Protein AF-A0A832DIP6-F1 (afdb_monomer)

Secondary structure (DSSP, 8-state):
----------------HHHHHHHHHHHHHHHHHHHHHHHTTS-HHHHHHHHHHHTTT-EE--STTPPPEE--HHHHHHHHHTT--HHHHHHHHHHHHT---SSPPPHHHHHHHHHTS---HHHHHHHTT-S-SHHHHHHHHHHHHHHHHHHHHHHHHHHS--------------------------------------------------

Foldseek 3Di:
DDDDPPPPPPPPPPDDVVVVQVVLQVLLVVLLVLLLVLCVPPDPLVLLVLLQVLCPPQWAQADVPDDTDGDDSVSLVVVVVVVDGSSRVLLLVLLQRPQPDPDGDHSVVLVCCCPVVVGGSSVSSVVSVDPHCPSSSVSSNVSSVSSNVVVVVVCVVVVVDPDDPDDDDDDDDDDDDDDDDDDDDDDDDDDDDDDDDDDDDDDDDDDDDD

pLDDT: mean 74.7, std 22.73, range [31.25, 96.62]

Sequence (210 aa):
MWRKIMVFGLVLVAGPAWAQDASNDRPLTAAGRQVDQSATGSDQGRVTSRIVEQWKGTEFTFEKGAAARELTAQDVQDYRAKGLGYGEISILLALAAKQDSQTPLAVSEIHAMRTTDGMGWGNIAKELGYTSLGSVVSSVKKTDQTLRADRAQRVDRTGKGGKPDSTARIEKAERPGRPEKIERVEKVERVERVERPQRPERPEKPEKGR

Mean predicted aligned error: 16.43 Å

Structure (mmCIF, N/CA/C/O backbone):
data_AF-A0A832DIP6-F1
#
_entry.id   AF-A0A832DIP6-F1
#
loop_
_atom_site.group_PDB
_atom_site.id
_atom_site.type_symbol
_atom_site.label_atom_id
_atom_site.label_alt_id
_atom_site.label_comp_id
_atom_site.label_asym_id
_atom_site.label_entity_id
_atom_site.label_seq_id
_atom_site.pdbx_PDB_ins_code
_atom_site.Cartn_x
_atom_site.Cartn_y
_atom_site.Cartn_z
_atom_site.occupancy
_atom_site.B_iso_or_equiv
_atom_site.auth_seq_id
_atom_site.auth_comp_id
_atom_site.auth_asym_id
_atom_site.auth_atom_id
_atom_site.pdbx_PDB_model_num
ATOM 1 N N . MET A 1 1 ? -14.714 62.943 8.017 1.00 39.31 1 MET A N 1
ATOM 2 C CA . MET A 1 1 ? -15.312 62.478 6.749 1.00 39.31 1 MET A CA 1
ATOM 3 C C . MET A 1 1 ? -14.664 61.156 6.348 1.00 39.31 1 MET A C 1
ATOM 5 O O . MET A 1 1 ? -13.450 61.083 6.275 1.00 39.31 1 MET A O 1
ATOM 9 N N . TRP A 1 2 ? -15.513 60.135 6.205 1.00 39.53 2 TRP A N 1
ATOM 10 C CA . TRP A 1 2 ? -15.386 58.840 5.510 1.00 39.53 2 TRP A CA 1
ATOM 11 C C . TRP A 1 2 ? -14.155 57.930 5.703 1.00 39.53 2 TRP A C 1
ATOM 13 O O . TRP A 1 2 ? -13.157 58.015 4.995 1.00 39.53 2 TRP A O 1
ATOM 23 N N . ARG A 1 3 ? -14.349 56.904 6.548 1.00 45.56 3 ARG A N 1
ATOM 24 C CA . ARG A 1 3 ? -13.742 55.570 6.400 1.00 45.56 3 ARG A CA 1
ATOM 25 C C . ARG A 1 3 ? -14.435 54.841 5.241 1.00 45.56 3 ARG A C 1
ATOM 27 O O . ARG A 1 3 ? -15.624 54.553 5.337 1.00 45.56 3 ARG A O 1
ATOM 34 N N . LYS A 1 4 ? -13.706 54.510 4.174 1.00 53.19 4 LYS A N 1
ATOM 35 C CA . LYS A 1 4 ? -14.156 53.527 3.177 1.00 53.19 4 LYS A CA 1
ATOM 36 C C . LYS A 1 4 ? -13.820 52.130 3.701 1.00 53.19 4 LYS A C 1
ATOM 38 O O . LYS A 1 4 ? -12.666 51.719 3.657 1.00 53.19 4 LYS A O 1
ATOM 43 N N . ILE A 1 5 ? -14.815 51.424 4.233 1.00 49.88 5 ILE A N 1
ATOM 44 C CA . ILE A 1 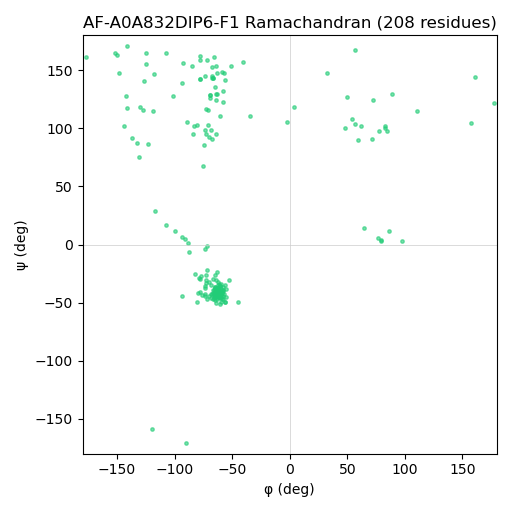5 ? -14.717 49.985 4.493 1.00 49.88 5 ILE A CA 1
ATOM 45 C C . ILE A 1 5 ? -14.987 49.297 3.155 1.00 49.88 5 ILE A C 1
ATOM 47 O O . ILE A 1 5 ? -16.122 49.246 2.691 1.00 49.88 5 ILE A O 1
ATOM 51 N N . MET A 1 6 ? -13.927 48.826 2.505 1.00 49.53 6 MET A N 1
ATOM 52 C CA . MET A 1 6 ? -14.027 47.975 1.326 1.00 49.53 6 MET A CA 1
ATOM 53 C C . MET A 1 6 ? -14.208 46.538 1.824 1.00 49.53 6 MET A C 1
ATOM 55 O O . MET A 1 6 ? -13.244 45.871 2.190 1.00 49.53 6 MET A O 1
ATOM 59 N N . VAL A 1 7 ? -15.461 46.091 1.920 1.00 48.94 7 VAL A N 1
ATOM 60 C CA . VAL A 1 7 ? -15.787 44.687 2.193 1.00 48.94 7 VAL A CA 1
ATOM 61 C C . VAL A 1 7 ? -15.503 43.907 0.911 1.00 48.94 7 VAL A C 1
ATOM 63 O O . VAL A 1 7 ? -16.302 43.914 -0.022 1.00 48.94 7 VAL A O 1
ATOM 66 N N . PHE A 1 8 ? -14.337 43.268 0.842 1.00 48.94 8 PHE A N 1
ATOM 67 C CA . PHE A 1 8 ? -14.073 42.237 -0.156 1.00 48.94 8 PHE A CA 1
ATOM 68 C C . PHE A 1 8 ? -14.911 41.012 0.218 1.00 48.94 8 PHE A C 1
ATOM 70 O O . PHE A 1 8 ? -14.595 40.289 1.161 1.00 48.94 8 PHE A O 1
ATOM 77 N N . GLY A 1 9 ? -16.021 40.821 -0.494 1.00 42.84 9 GLY A N 1
ATOM 78 C CA . GLY A 1 9 ? -16.817 39.606 -0.415 1.00 42.84 9 GLY A CA 1
ATOM 79 C C . GLY A 1 9 ? -15.966 38.414 -0.841 1.00 42.84 9 GLY A C 1
ATOM 80 O O . GLY A 1 9 ? -15.606 38.286 -2.011 1.00 42.84 9 GLY A O 1
ATOM 81 N N . LEU A 1 10 ? -15.630 37.553 0.117 1.00 44.44 10 LEU A N 1
ATOM 82 C CA . LEU A 1 10 ? -15.030 36.254 -0.143 1.00 44.44 10 LEU A CA 1
ATOM 83 C C . LEU A 1 10 ? -16.107 35.362 -0.776 1.00 44.44 10 LEU A C 1
ATOM 85 O O . LEU A 1 10 ? -16.896 34.729 -0.079 1.00 44.44 10 LEU A O 1
ATOM 89 N N . VAL A 1 11 ? -16.163 35.334 -2.107 1.00 45.28 11 VAL A N 1
ATOM 90 C CA . VAL A 1 11 ? -16.931 34.323 -2.837 1.00 45.28 11 VAL A CA 1
ATOM 91 C C . VAL A 1 11 ? -16.167 33.005 -2.713 1.00 45.28 11 VAL A C 1
ATOM 93 O O . VAL A 1 11 ? -15.229 32.736 -3.461 1.00 45.28 11 VAL A O 1
ATOM 96 N N . LEU A 1 12 ? -16.546 32.190 -1.728 1.00 49.62 12 LEU A N 1
ATOM 97 C CA . LEU A 1 12 ? -16.166 30.781 -1.650 1.00 49.62 12 LEU A CA 1
ATOM 98 C C . LEU A 1 12 ? -16.864 30.046 -2.800 1.00 49.62 12 LEU A C 1
ATOM 100 O O . LEU A 1 12 ? -17.998 29.592 -2.673 1.00 49.62 12 LEU A O 1
ATOM 104 N N . VAL A 1 13 ? -16.195 29.957 -3.950 1.00 54.47 13 VAL A N 1
ATOM 105 C CA . VAL A 1 13 ? -16.604 29.042 -5.019 1.00 54.47 13 VAL A CA 1
ATOM 106 C C . VAL A 1 13 ? -16.343 27.631 -4.501 1.00 54.47 13 VAL A C 1
ATOM 108 O O . VAL A 1 13 ? -15.205 27.161 -4.500 1.00 54.47 13 VAL A O 1
ATOM 111 N N . ALA A 1 14 ? -17.390 26.971 -4.005 1.00 57.34 14 ALA A N 1
ATOM 112 C CA . ALA A 1 14 ? -17.354 25.552 -3.688 1.00 57.34 14 ALA A CA 1
ATOM 113 C C . ALA A 1 14 ? -17.131 24.790 -5.000 1.00 57.34 14 ALA A C 1
ATOM 115 O O . ALA A 1 14 ? -18.055 24.568 -5.782 1.00 57.34 14 ALA A O 1
ATOM 116 N N . GLY A 1 15 ? -15.868 24.469 -5.281 1.00 56.81 15 GLY A N 1
ATOM 117 C CA . GLY A 1 15 ? -15.519 23.585 -6.378 1.00 56.81 15 GLY A CA 1
ATOM 118 C C . GLY A 1 15 ? -16.226 22.239 -6.192 1.00 56.81 15 GLY A C 1
ATOM 119 O O . GLY A 1 15 ? -16.444 21.813 -5.056 1.00 56.81 15 GLY A O 1
ATOM 120 N N . PRO A 1 16 ? -1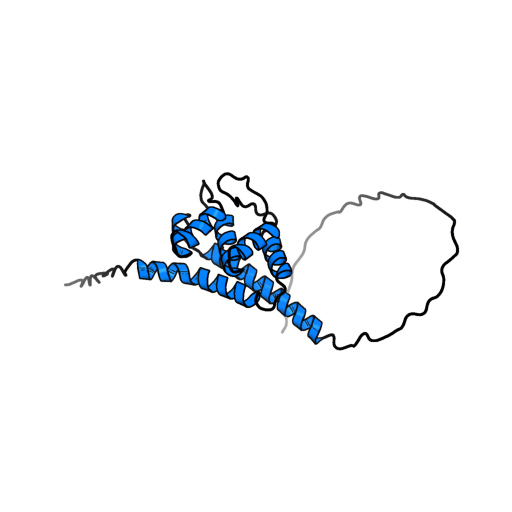6.604 21.564 -7.283 1.00 57.47 16 PRO A N 1
ATOM 121 C CA . PRO A 1 16 ? -17.266 20.278 -7.177 1.00 57.47 16 PRO A CA 1
ATOM 122 C C . PRO A 1 16 ? -16.433 19.273 -6.363 1.00 57.47 16 PRO A C 1
ATOM 124 O O . PRO A 1 16 ? -15.217 19.196 -6.541 1.00 57.47 16 PRO A O 1
ATOM 127 N N . ALA A 1 17 ? -17.087 18.452 -5.534 1.00 56.50 17 ALA A N 1
ATOM 128 C CA . ALA A 1 17 ? -16.435 17.465 -4.661 1.00 56.50 17 ALA A CA 1
ATOM 129 C C . ALA A 1 17 ? -15.460 16.523 -5.408 1.00 56.50 17 ALA A C 1
ATOM 131 O O . ALA A 1 17 ? -14.409 16.161 -4.881 1.00 56.50 17 ALA A O 1
ATOM 132 N N . TRP A 1 18 ? -15.725 16.221 -6.685 1.00 54.53 18 TRP A N 1
ATOM 133 C CA . TRP A 1 18 ? -14.839 15.414 -7.534 1.00 54.53 18 TRP A CA 1
ATOM 134 C C . TRP A 1 18 ? -13.477 16.070 -7.828 1.00 54.53 18 TRP A C 1
ATOM 136 O O . TRP A 1 18 ? -12.483 15.371 -8.036 1.00 54.53 18 TRP A O 1
ATOM 146 N N . ALA A 1 19 ? -13.383 17.402 -7.794 1.00 57.03 19 ALA A N 1
ATOM 147 C CA . ALA A 1 19 ? -12.111 18.114 -7.923 1.00 57.03 19 ALA A CA 1
ATOM 148 C C . ALA A 1 19 ? -11.239 17.971 -6.660 1.00 57.03 19 ALA A C 1
ATOM 150 O O . ALA A 1 19 ? -10.007 17.901 -6.752 1.00 57.03 19 ALA A O 1
ATOM 151 N N . GLN A 1 20 ? -11.865 17.881 -5.482 1.00 56.22 20 GLN A N 1
ATOM 152 C CA . GLN A 1 20 ? -11.169 17.594 -4.226 1.00 56.22 20 GLN A CA 1
ATOM 153 C C . GLN A 1 20 ? -10.743 16.123 -4.152 1.00 56.22 20 GLN A C 1
ATOM 155 O O . GLN A 1 20 ? -9.633 15.836 -3.706 1.00 56.22 20 GLN A O 1
ATOM 160 N N . ASP A 1 21 ? -11.563 15.196 -4.646 1.00 56.41 21 ASP A N 1
ATOM 161 C CA . ASP A 1 21 ? -11.241 13.763 -4.653 1.00 56.41 21 ASP A CA 1
ATOM 162 C C . ASP A 1 21 ? -10.054 13.433 -5.557 1.00 56.41 21 ASP A C 1
ATOM 164 O O . ASP A 1 21 ? -9.107 12.774 -5.123 1.00 56.41 21 ASP A O 1
ATOM 168 N N . ALA A 1 22 ? -10.017 13.999 -6.767 1.00 60.62 22 ALA A N 1
ATOM 169 C CA . ALA A 1 22 ? -8.857 13.873 -7.644 1.00 60.62 22 ALA A CA 1
ATOM 170 C C . ALA A 1 22 ? -7.586 14.476 -7.020 1.00 60.62 22 ALA A C 1
ATOM 172 O O . ALA A 1 22 ? -6.485 13.979 -7.246 1.00 60.62 22 ALA A O 1
ATOM 173 N N . SER A 1 23 ? -7.714 15.548 -6.234 1.00 62.22 23 SER A N 1
ATOM 174 C CA . SER A 1 23 ? -6.566 16.208 -5.602 1.00 62.22 23 SER A CA 1
ATOM 175 C C . SER A 1 23 ? -5.993 15.399 -4.435 1.00 62.22 23 SER A C 1
ATOM 177 O O . SER A 1 23 ? -4.773 15.350 -4.278 1.00 62.22 23 SER A O 1
ATOM 179 N N . ASN A 1 24 ? -6.847 14.722 -3.663 1.00 72.62 24 ASN A N 1
ATOM 180 C CA . ASN A 1 24 ? -6.425 13.895 -2.531 1.00 72.62 24 ASN A CA 1
ATOM 181 C C . ASN A 1 24 ? -5.869 12.530 -2.962 1.00 72.62 24 ASN A C 1
ATOM 183 O O . ASN A 1 24 ? -4.990 11.995 -2.295 1.00 72.62 24 ASN A O 1
ATOM 187 N N . ASP A 1 25 ? -6.329 11.971 -4.082 1.00 79.44 25 ASP A N 1
ATOM 188 C CA . ASP A 1 25 ? -5.828 10.688 -4.593 1.00 79.44 25 ASP A CA 1
ATOM 189 C C . ASP A 1 25 ? -4.420 10.785 -5.211 1.00 79.44 25 ASP A C 1
ATOM 191 O O . ASP A 1 25 ? -3.540 9.956 -4.957 1.00 79.44 25 ASP A O 1
ATOM 195 N N . ARG A 1 26 ? -4.181 11.849 -5.988 1.00 85.56 26 ARG A N 1
ATOM 196 C CA . ARG A 1 26 ? -2.948 12.069 -6.764 1.00 85.56 26 ARG A CA 1
ATOM 197 C C . ARG A 1 26 ? -1.635 11.793 -6.023 1.00 85.56 26 ARG A C 1
ATOM 199 O O . ARG A 1 26 ? -0.792 11.124 -6.622 1.00 85.56 26 ARG A O 1
ATOM 206 N N . PRO A 1 27 ? -1.385 12.295 -4.797 1.00 89.81 27 PRO A N 1
ATOM 207 C CA . PRO A 1 27 ? -0.083 12.121 -4.159 1.00 89.81 27 PRO A CA 1
ATOM 208 C C . PRO A 1 27 ? 0.227 10.658 -3.821 1.00 89.81 27 PRO A C 1
ATOM 210 O O . PRO A 1 27 ? 1.367 10.234 -4.019 1.00 89.81 27 PRO A O 1
ATOM 213 N N . LEU A 1 28 ? -0.760 9.881 -3.362 1.00 91.69 28 LEU A N 1
ATOM 214 C CA . LEU A 1 28 ? -0.570 8.458 -3.066 1.00 91.69 28 LEU A CA 1
ATOM 215 C C . LEU A 1 28 ? -0.421 7.656 -4.353 1.00 91.69 28 LEU A C 1
ATOM 217 O O . LEU A 1 28 ? 0.553 6.922 -4.491 1.00 91.69 28 LEU A O 1
ATOM 221 N N . THR A 1 29 ? -1.295 7.879 -5.335 1.00 92.44 29 THR A N 1
ATOM 222 C CA . THR A 1 29 ? -1.207 7.217 -6.644 1.00 92.44 29 THR A CA 1
ATOM 223 C C . THR A 1 29 ? 0.132 7.499 -7.339 1.00 92.44 29 THR A C 1
ATOM 225 O O . THR A 1 29 ? 0.745 6.596 -7.912 1.00 92.44 29 THR A O 1
ATOM 228 N N . ALA A 1 30 ? 0.644 8.731 -7.256 1.00 94.00 30 ALA A N 1
ATOM 229 C CA . ALA A 1 30 ? 1.958 9.083 -7.790 1.00 94.00 30 ALA A CA 1
ATOM 230 C C . ALA A 1 30 ? 3.107 8.407 -7.023 1.00 94.00 30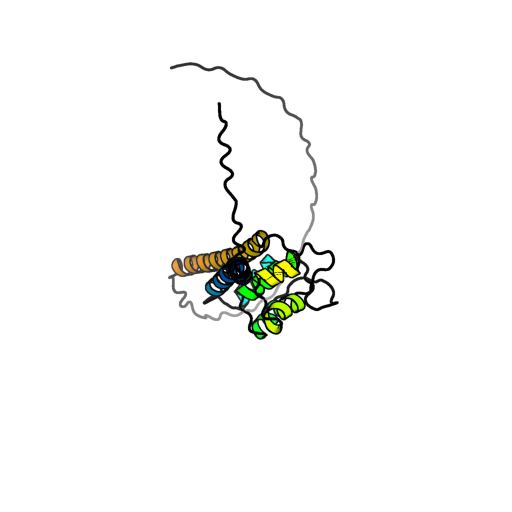 ALA A C 1
ATOM 232 O O . ALA A 1 30 ? 4.038 7.906 -7.653 1.00 94.00 30 ALA A O 1
ATOM 233 N N . ALA A 1 31 ? 3.046 8.368 -5.687 1.00 94.69 31 ALA A N 1
ATOM 234 C CA . ALA A 1 31 ? 4.056 7.702 -4.864 1.00 94.69 31 ALA A CA 1
ATOM 235 C C . ALA A 1 31 ? 4.084 6.184 -5.110 1.00 94.69 31 ALA A C 1
ATOM 237 O O . ALA A 1 31 ? 5.158 5.621 -5.312 1.00 94.69 31 ALA A O 1
ATOM 238 N N . GLY A 1 32 ? 2.917 5.535 -5.185 1.00 95.12 32 GLY A N 1
ATOM 239 C CA . GLY A 1 32 ? 2.805 4.118 -5.535 1.00 95.12 32 GLY A CA 1
ATOM 240 C C . GLY A 1 32 ? 3.403 3.829 -6.910 1.00 95.12 32 GLY A C 1
ATOM 241 O O . GLY A 1 32 ? 4.262 2.962 -7.042 1.00 95.12 32 GLY A O 1
ATOM 242 N N . ARG A 1 33 ? 3.071 4.644 -7.919 1.00 95.56 33 ARG A N 1
ATOM 243 C CA . ARG A 1 33 ? 3.647 4.499 -9.263 1.00 95.56 33 ARG A CA 1
ATOM 244 C C . ARG A 1 33 ? 5.178 4.584 -9.266 1.00 95.56 33 ARG A C 1
ATOM 246 O O . ARG A 1 33 ? 5.817 3.879 -10.041 1.00 95.56 33 ARG A O 1
ATOM 253 N N . GLN A 1 34 ? 5.779 5.429 -8.424 1.00 95.19 34 GLN A N 1
ATOM 254 C CA . GLN A 1 34 ? 7.241 5.498 -8.302 1.00 95.19 34 GLN A CA 1
ATOM 255 C C . GLN A 1 34 ? 7.828 4.203 -7.733 1.00 95.19 34 GLN A C 1
ATOM 257 O O . GLN A 1 34 ? 8.804 3.699 -8.285 1.00 95.19 34 GLN A O 1
ATOM 262 N N . VAL A 1 35 ? 7.196 3.623 -6.707 1.00 95.81 35 VAL A N 1
ATOM 263 C CA . VAL A 1 35 ? 7.584 2.310 -6.168 1.00 95.81 35 VAL A CA 1
ATOM 264 C C . VAL A 1 35 ? 7.519 1.237 -7.257 1.00 95.81 35 VAL A C 1
ATOM 266 O O . VAL A 1 35 ? 8.485 0.497 -7.425 1.00 95.81 35 VAL A O 1
ATOM 269 N N . ASP A 1 36 ? 6.440 1.179 -8.044 1.00 95.94 36 ASP A N 1
ATOM 270 C CA . ASP A 1 36 ? 6.298 0.198 -9.132 1.00 95.94 36 ASP A CA 1
ATOM 271 C C . ASP A 1 36 ? 7.365 0.372 -10.222 1.00 95.94 36 ASP A C 1
ATOM 273 O O . ASP A 1 36 ? 7.963 -0.599 -10.694 1.00 95.94 36 ASP A O 1
ATOM 277 N N . GLN A 1 37 ? 7.673 1.617 -10.590 1.00 94.06 37 GLN A N 1
ATOM 278 C CA . GLN A 1 37 ? 8.764 1.922 -11.519 1.00 94.06 37 GLN A CA 1
ATOM 279 C C . GLN A 1 37 ? 10.123 1.473 -10.972 1.00 94.06 37 GLN A C 1
ATOM 281 O O . GLN A 1 37 ? 10.944 0.938 -11.715 1.00 94.06 37 GLN A O 1
ATOM 286 N N . SER A 1 38 ? 10.365 1.661 -9.676 1.00 92.50 38 SER A N 1
ATOM 287 C CA . SER A 1 38 ? 11.601 1.236 -9.011 1.00 92.50 38 SER A CA 1
ATOM 288 C C . SER A 1 38 ? 11.683 -0.286 -8.837 1.00 92.50 38 SER A C 1
ATOM 290 O O . SER A 1 38 ? 12.774 -0.861 -8.897 1.00 92.50 38 SER A O 1
ATOM 292 N N . ALA A 1 39 ? 10.540 -0.955 -8.691 1.00 91.56 39 ALA A N 1
ATOM 293 C CA . ALA A 1 39 ? 10.434 -2.410 -8.681 1.00 91.56 39 ALA A CA 1
ATOM 294 C C . ALA A 1 39 ? 10.624 -3.025 -10.080 1.00 91.56 39 ALA A C 1
ATOM 296 O O . ALA A 1 39 ? 11.075 -4.164 -10.199 1.00 91.56 39 ALA A O 1
ATOM 297 N N . THR A 1 40 ? 10.333 -2.276 -11.147 1.00 89.00 40 THR A N 1
ATOM 298 C CA . THR A 1 40 ? 10.485 -2.748 -12.529 1.00 89.00 40 THR A CA 1
ATOM 299 C C . THR A 1 40 ? 11.955 -3.042 -12.849 1.00 89.00 40 THR A C 1
ATOM 301 O O . THR A 1 40 ? 12.832 -2.187 -12.705 1.00 89.00 40 THR A O 1
ATOM 304 N N . GLY A 1 41 ? 12.237 -4.268 -13.299 1.00 80.56 41 GLY A N 1
ATOM 305 C CA . GLY A 1 41 ? 13.598 -4.742 -13.584 1.00 80.56 41 GLY A CA 1
ATOM 306 C C . GLY A 1 41 ? 14.406 -5.157 -12.345 1.00 80.56 41 GLY A C 1
ATOM 307 O O . GLY A 1 41 ? 15.574 -5.526 -12.479 1.00 80.56 41 GLY A O 1
ATOM 308 N N . SER A 1 42 ? 13.803 -5.112 -11.155 1.00 83.56 42 SER A N 1
ATOM 309 C CA . SER A 1 42 ? 14.343 -5.714 -9.934 1.00 83.56 42 SER A CA 1
ATOM 310 C C . SER A 1 42 ? 13.801 -7.135 -9.751 1.00 83.56 42 SER A C 1
ATOM 312 O O . SER A 1 42 ? 12.732 -7.476 -10.256 1.00 83.56 42 SER A O 1
ATOM 314 N N . ASP A 1 43 ? 14.534 -7.969 -9.012 1.00 88.06 43 ASP A N 1
ATOM 315 C CA . ASP A 1 43 ? 14.046 -9.289 -8.606 1.00 88.06 43 ASP A CA 1
ATOM 316 C C . ASP A 1 43 ? 12.828 -9.150 -7.672 1.00 88.06 43 ASP A C 1
ATOM 318 O O . ASP A 1 43 ? 12.878 -8.409 -6.686 1.00 88.06 43 ASP A O 1
ATOM 322 N N . GLN A 1 44 ? 11.737 -9.858 -7.977 1.00 88.81 44 GLN A N 1
ATOM 323 C CA . GLN A 1 44 ? 10.479 -9.776 -7.222 1.00 88.81 44 GLN A CA 1
ATOM 324 C C . GLN A 1 44 ? 10.646 -10.218 -5.763 1.00 88.81 44 GLN A C 1
ATOM 326 O O . GLN A 1 44 ? 10.069 -9.606 -4.856 1.00 88.81 44 GLN A O 1
ATOM 331 N N . GLY A 1 45 ? 11.462 -11.250 -5.524 1.00 92.12 45 GLY A N 1
ATOM 332 C CA . GLY A 1 45 ? 11.784 -11.724 -4.180 1.00 92.12 45 GLY A CA 1
ATOM 333 C C . GLY A 1 45 ? 12.461 -10.628 -3.366 1.00 92.12 45 GLY A C 1
ATOM 334 O O . GLY A 1 45 ? 12.042 -10.326 -2.253 1.00 92.12 45 GLY A O 1
ATOM 335 N N . ARG A 1 46 ? 13.429 -9.934 -3.964 1.00 91.50 46 ARG A N 1
ATOM 336 C CA . ARG A 1 46 ? 14.128 -8.819 -3.326 1.00 91.50 46 ARG A CA 1
ATOM 337 C C . ARG A 1 46 ? 13.219 -7.636 -3.006 1.00 91.50 46 ARG A C 1
ATOM 339 O O . ARG A 1 46 ? 13.305 -7.110 -1.898 1.00 91.50 46 ARG A O 1
ATOM 346 N N . VAL A 1 47 ? 12.377 -7.202 -3.948 1.00 94.69 47 VAL A N 1
ATOM 347 C CA . VAL A 1 47 ? 11.425 -6.101 -3.696 1.00 94.69 47 VAL A CA 1
ATOM 348 C C . VAL A 1 47 ? 10.527 -6.461 -2.512 1.00 94.69 47 VAL A C 1
ATOM 350 O O . VAL A 1 47 ? 10.350 -5.656 -1.600 1.00 94.69 47 VAL A O 1
ATOM 353 N N . THR A 1 48 ? 10.058 -7.708 -2.475 1.00 95.69 48 THR A N 1
ATOM 354 C CA . THR A 1 48 ? 9.269 -8.248 -1.364 1.00 95.69 48 THR A CA 1
ATOM 355 C C . THR A 1 48 ? 10.040 -8.204 -0.045 1.00 95.69 48 THR A C 1
ATOM 357 O O . THR A 1 48 ? 9.535 -7.663 0.935 1.00 95.69 48 THR A O 1
ATOM 360 N N . SER A 1 49 ? 11.288 -8.684 -0.016 1.00 95.31 49 SER A N 1
ATOM 361 C CA . SER A 1 49 ? 12.132 -8.633 1.184 1.00 95.31 49 SER A CA 1
ATOM 362 C C . SER A 1 49 ? 12.336 -7.208 1.696 1.00 95.31 49 SER A C 1
ATOM 364 O O . SER A 1 49 ? 12.302 -6.998 2.902 1.00 95.31 49 SER A O 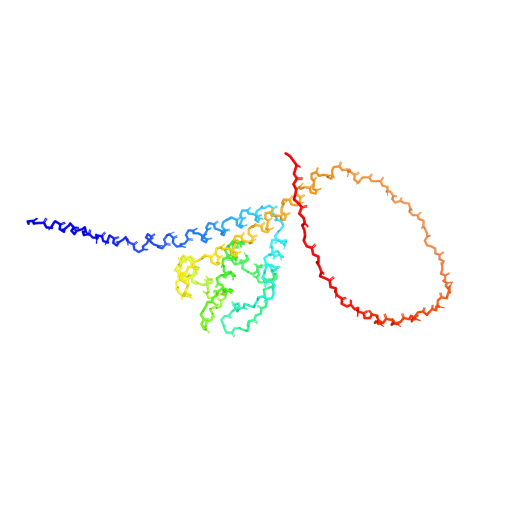1
ATOM 366 N N . ARG A 1 50 ? 12.506 -6.222 0.804 1.00 94.94 50 ARG A N 1
ATOM 367 C CA . ARG A 1 50 ? 12.662 -4.810 1.193 1.00 94.94 50 ARG A CA 1
ATOM 368 C C . ARG A 1 50 ? 11.397 -4.224 1.809 1.00 94.94 50 ARG A C 1
ATOM 370 O O . ARG A 1 50 ? 11.492 -3.473 2.775 1.00 94.94 50 ARG A O 1
ATOM 377 N N . ILE A 1 51 ? 10.228 -4.573 1.276 1.00 95.62 51 ILE A N 1
ATOM 378 C CA . ILE A 1 51 ? 8.944 -4.145 1.845 1.00 95.62 51 ILE A CA 1
ATOM 379 C C . ILE A 1 51 ? 8.751 -4.770 3.232 1.00 95.62 51 ILE A C 1
ATOM 381 O O . ILE A 1 51 ? 8.425 -4.055 4.174 1.00 95.62 51 ILE A O 1
ATOM 385 N N . VAL A 1 52 ? 9.017 -6.071 3.382 1.00 96.62 52 VAL A N 1
ATOM 386 C CA . VAL A 1 52 ? 8.950 -6.765 4.682 1.00 96.62 52 VAL A CA 1
ATOM 387 C C . VAL A 1 52 ? 9.928 -6.155 5.690 1.00 96.62 52 VAL A C 1
ATOM 389 O O . VAL A 1 52 ? 9.548 -5.856 6.817 1.00 96.62 52 VAL A O 1
ATOM 392 N N . GLU A 1 53 ? 11.172 -5.902 5.279 1.00 95.69 53 GLU A N 1
ATOM 393 C CA . GLU A 1 53 ? 12.208 -5.294 6.121 1.00 95.69 53 GLU A CA 1
ATOM 394 C C . GLU A 1 53 ? 11.815 -3.892 6.608 1.00 95.69 53 GLU A C 1
ATOM 396 O O . GLU A 1 53 ? 12.042 -3.564 7.772 1.00 95.69 53 GLU A O 1
ATOM 401 N N . GLN A 1 54 ? 11.183 -3.077 5.756 1.00 94.88 54 GLN A N 1
ATOM 402 C CA . GLN A 1 54 ? 10.711 -1.742 6.135 1.00 94.88 54 GLN A CA 1
ATOM 403 C C . GLN A 1 54 ? 9.691 -1.780 7.278 1.00 94.88 54 GLN A C 1
ATOM 405 O O . GLN A 1 54 ? 9.686 -0.877 8.117 1.00 94.88 54 GLN A O 1
ATOM 410 N N . TRP A 1 55 ? 8.818 -2.785 7.276 1.00 95.19 55 TRP A N 1
ATOM 411 C CA . TRP A 1 55 ? 7.712 -2.919 8.221 1.00 95.19 55 TRP A CA 1
ATOM 412 C C . TRP A 1 55 ? 8.006 -3.893 9.365 1.00 95.19 55 TRP A C 1
ATOM 414 O O . TRP A 1 55 ? 7.106 -4.251 10.120 1.00 95.19 55 TRP A O 1
ATOM 424 N N . LYS A 1 56 ? 9.264 -4.310 9.526 1.00 94.69 56 LYS A N 1
ATOM 425 C CA . LYS A 1 56 ? 9.680 -5.186 10.621 1.00 94.69 56 LYS A CA 1
ATOM 426 C C . LYS A 1 56 ? 9.356 -4.549 11.980 1.00 94.69 56 LYS A C 1
ATOM 428 O O . LYS A 1 56 ? 9.670 -3.379 12.200 1.00 94.69 56 LYS A O 1
ATOM 433 N N . GLY A 1 57 ? 8.741 -5.313 12.885 1.00 92.44 57 GLY A N 1
ATOM 434 C CA . GLY A 1 57 ? 8.261 -4.814 14.177 1.00 92.44 57 GLY A CA 1
ATOM 435 C C . GLY A 1 57 ? 6.966 -3.998 14.109 1.00 92.44 57 GLY A C 1
ATOM 436 O O . GLY A 1 57 ? 6.567 -3.425 15.118 1.00 92.44 57 GLY A O 1
ATOM 437 N N . THR A 1 58 ? 6.323 -3.903 12.939 1.00 93.38 58 THR A N 1
ATOM 438 C CA . THR A 1 58 ? 4.971 -3.344 12.799 1.00 93.38 58 THR A CA 1
ATOM 439 C C . THR A 1 58 ? 3.974 -4.487 12.679 1.00 93.38 58 THR A C 1
ATOM 441 O O . THR A 1 58 ? 4.133 -5.370 11.833 1.00 93.38 58 THR A O 1
ATOM 444 N N . GLU A 1 59 ? 2.938 -4.459 13.508 1.00 93.50 59 GLU A N 1
ATOM 445 C CA . GLU A 1 59 ? 1.857 -5.436 13.465 1.00 93.50 59 GLU A CA 1
ATOM 446 C C . GLU A 1 59 ? 0.710 -4.927 12.590 1.00 93.50 59 GLU A C 1
ATOM 448 O O . GLU A 1 59 ? 0.337 -3.755 12.634 1.00 93.50 59 GLU A O 1
ATOM 453 N N . PHE A 1 60 ? 0.148 -5.827 11.790 1.00 93.81 60 PHE A N 1
ATOM 454 C CA . PHE A 1 60 ? -0.963 -5.563 10.891 1.00 93.81 60 PHE A CA 1
ATOM 455 C C . PHE A 1 60 ? -2.082 -6.560 11.143 1.00 93.81 60 PHE A C 1
ATOM 457 O O . PHE A 1 60 ? -1.852 -7.763 11.294 1.00 93.81 60 PHE A O 1
ATOM 464 N N . THR A 1 61 ? -3.311 -6.069 11.085 1.00 94.06 61 THR A N 1
ATOM 465 C CA . THR A 1 61 ? -4.496 -6.915 10.985 1.00 94.06 61 THR A CA 1
ATOM 466 C C . THR A 1 61 ? -4.774 -7.155 9.505 1.00 94.06 61 THR A C 1
ATOM 468 O O . THR A 1 61 ? -5.200 -6.248 8.799 1.00 94.06 61 THR A O 1
ATOM 471 N N . PHE A 1 62 ? -4.488 -8.351 8.987 1.00 93.69 62 PHE A N 1
ATOM 472 C CA . PHE A 1 62 ? -4.655 -8.633 7.552 1.00 93.69 62 PHE A CA 1
ATOM 473 C C . PHE A 1 62 ? -6.103 -8.930 7.169 1.00 93.69 62 PHE A C 1
ATOM 475 O O . PHE A 1 62 ? -6.590 -8.425 6.160 1.00 93.69 62 PHE A O 1
ATOM 482 N N . GLU A 1 63 ? -6.797 -9.701 7.998 1.00 91.62 63 GLU A N 1
ATOM 483 C CA . GLU A 1 63 ? -8.179 -10.128 7.789 1.00 91.62 63 GLU A CA 1
ATOM 484 C C . GLU A 1 63 ? -9.066 -9.589 8.908 1.00 91.62 63 GLU A C 1
ATOM 486 O O . GLU A 1 63 ? -8.627 -9.450 10.054 1.00 91.62 63 GLU A O 1
ATOM 491 N N . LYS A 1 64 ? -10.323 -9.279 8.587 1.00 90.50 64 LYS A N 1
ATOM 492 C CA . LYS A 1 64 ? -11.281 -8.762 9.569 1.00 90.50 64 LYS A CA 1
ATOM 493 C C . LYS A 1 64 ? -11.444 -9.759 10.724 1.00 90.50 64 LYS A C 1
ATOM 495 O O . LYS A 1 64 ? -11.823 -10.907 10.510 1.00 90.50 64 LYS A O 1
ATOM 500 N N . GLY A 1 65 ? -11.175 -9.309 11.949 1.00 85.50 65 GLY A N 1
ATOM 501 C CA . GLY A 1 65 ? -11.270 -10.138 13.157 1.00 85.50 65 GLY A CA 1
ATOM 502 C C . GLY A 1 65 ? -10.086 -11.085 13.394 1.00 85.50 65 GLY A C 1
ATOM 503 O O . GLY A 1 65 ? -10.119 -11.851 14.355 1.00 85.50 65 GLY A O 1
ATOM 504 N N . ALA A 1 66 ? -9.043 -11.041 12.561 1.00 90.44 66 ALA A N 1
ATOM 505 C CA . ALA A 1 66 ? -7.801 -11.761 12.821 1.00 90.44 66 ALA A CA 1
ATOM 506 C C . ALA A 1 66 ? -6.936 -11.038 13.867 1.00 90.44 66 ALA A C 1
ATOM 508 O O . ALA A 1 66 ? -7.059 -9.832 14.081 1.00 90.44 66 ALA A O 1
ATOM 509 N N . ALA A 1 67 ? -6.025 -11.782 14.497 1.00 89.31 67 ALA A N 1
ATOM 510 C CA . ALA A 1 67 ? -5.011 -11.195 15.363 1.00 89.31 67 ALA A CA 1
ATOM 511 C C . ALA A 1 67 ? -4.012 -10.361 14.546 1.00 89.31 67 ALA A C 1
ATOM 513 O O . ALA A 1 67 ? -3.641 -10.740 13.428 1.00 89.31 67 ALA A O 1
ATOM 514 N N . ALA A 1 68 ? -3.559 -9.250 15.127 1.00 92.62 68 ALA A N 1
ATOM 515 C CA . ALA A 1 68 ? -2.483 -8.457 14.556 1.00 92.62 68 ALA A CA 1
ATOM 516 C C . ALA A 1 68 ? -1.185 -9.278 14.553 1.00 92.62 68 ALA A C 1
ATOM 518 O O . ALA A 1 68 ? -0.873 -9.975 15.519 1.00 92.62 68 ALA A O 1
ATOM 519 N N . ARG A 1 69 ? -0.454 -9.241 13.440 1.00 94.12 69 ARG A N 1
ATOM 520 C CA . ARG A 1 69 ? 0.818 -9.954 13.271 1.00 94.12 69 ARG A CA 1
ATOM 521 C C . ARG A 1 69 ? 1.738 -9.216 12.313 1.00 94.12 69 ARG A C 1
ATOM 523 O O . ARG A 1 69 ? 1.288 -8.378 11.535 1.00 94.12 69 ARG A O 1
ATOM 530 N N . GLU A 1 70 ? 3.021 -9.550 12.332 1.00 95.06 70 GLU A N 1
ATOM 531 C CA . GLU A 1 70 ? 3.987 -8.960 11.406 1.00 95.06 70 GLU A CA 1
ATOM 532 C C . GLU A 1 70 ? 3.701 -9.323 9.938 1.00 95.06 70 GLU A C 1
ATOM 534 O O . GLU A 1 70 ? 3.121 -10.369 9.617 1.00 95.06 70 GLU A O 1
ATOM 539 N N . LEU A 1 71 ? 4.151 -8.438 9.046 1.00 96.00 71 LEU A N 1
ATOM 540 C CA . LEU A 1 71 ? 4.124 -8.649 7.604 1.00 96.00 71 LEU A CA 1
ATOM 541 C C . LEU A 1 71 ? 5.122 -9.731 7.193 1.00 96.00 71 LEU A C 1
ATOM 543 O O . LEU A 1 71 ? 6.312 -9.643 7.489 1.00 96.00 71 LEU A O 1
ATOM 547 N N . THR A 1 72 ? 4.654 -10.714 6.431 1.00 95.75 72 THR A N 1
ATOM 548 C CA . THR A 1 72 ? 5.492 -11.770 5.862 1.00 95.75 72 THR A CA 1
ATOM 549 C C . THR A 1 72 ? 5.674 -11.594 4.356 1.00 95.75 72 THR A C 1
ATOM 551 O O . THR A 1 72 ? 4.939 -10.865 3.686 1.00 95.75 72 THR A O 1
ATOM 554 N N . ALA A 1 73 ? 6.658 -12.299 3.790 1.00 95.25 73 ALA A N 1
ATOM 555 C CA . ALA A 1 73 ? 6.836 -12.343 2.340 1.00 95.25 73 ALA A CA 1
ATOM 556 C C . ALA A 1 73 ? 5.623 -12.964 1.628 1.00 95.25 73 ALA A C 1
ATOM 558 O O . ALA A 1 73 ? 5.300 -12.542 0.518 1.00 95.25 73 ALA A O 1
ATOM 559 N N . GLN A 1 74 ? 4.945 -13.921 2.274 1.00 94.75 74 GLN A N 1
ATOM 560 C CA . GLN A 1 74 ? 3.751 -14.560 1.730 1.00 94.75 74 GLN A CA 1
ATOM 561 C C . GLN A 1 74 ? 2.613 -13.549 1.579 1.00 94.75 74 GLN A C 1
ATOM 563 O O . GLN A 1 74 ? 2.033 -13.464 0.507 1.00 94.75 74 GLN A O 1
ATOM 568 N N . ASP A 1 75 ? 2.378 -12.699 2.582 1.00 95.44 75 ASP A N 1
ATOM 569 C CA . ASP A 1 75 ? 1.313 -11.687 2.519 1.00 95.44 75 ASP A CA 1
ATOM 570 C C . ASP A 1 75 ? 1.485 -10.753 1.315 1.00 95.44 75 ASP A C 1
ATOM 572 O O . ASP A 1 75 ? 0.540 -10.472 0.580 1.00 95.44 75 ASP A O 1
ATOM 576 N N . VAL A 1 76 ? 2.716 -10.289 1.074 1.00 95.81 76 VAL A N 1
ATOM 577 C CA . VAL A 1 76 ? 3.025 -9.443 -0.086 1.00 95.81 76 VAL A CA 1
ATOM 578 C C . VAL A 1 76 ? 2.766 -10.204 -1.387 1.00 95.81 76 VAL A C 1
ATOM 580 O O . VAL A 1 76 ? 2.181 -9.641 -2.311 1.00 95.81 76 VAL A O 1
ATOM 583 N N . GLN A 1 77 ? 3.174 -11.472 -1.473 1.00 94.88 77 GLN A N 1
ATOM 584 C CA . GLN A 1 77 ? 2.930 -12.309 -2.651 1.00 94.88 77 GLN A CA 1
ATOM 585 C C . GLN A 1 77 ? 1.439 -12.569 -2.882 1.00 94.88 77 GLN A C 1
ATOM 587 O O . GLN A 1 77 ? 0.997 -12.522 -4.028 1.00 94.88 77 GLN A O 1
ATOM 592 N N . ASP A 1 78 ? 0.652 -12.747 -1.825 1.00 95.31 78 ASP A N 1
ATOM 593 C CA . ASP A 1 78 ? -0.791 -12.957 -1.917 1.00 95.31 78 ASP A CA 1
ATOM 594 C C . ASP A 1 78 ? -1.488 -11.718 -2.493 1.00 95.31 78 ASP A C 1
ATOM 596 O O . ASP A 1 78 ? -2.328 -11.832 -3.387 1.00 95.31 78 ASP A O 1
ATOM 600 N N . TYR A 1 79 ? -1.101 -10.509 -2.070 1.00 95.00 79 TYR A N 1
ATOM 601 C CA . TYR A 1 79 ? -1.613 -9.279 -2.688 1.00 95.00 79 TYR A CA 1
ATOM 602 C C . TYR A 1 79 ? -1.106 -9.083 -4.124 1.00 95.00 79 TYR A C 1
ATOM 604 O O . TYR A 1 79 ? -1.859 -8.628 -4.984 1.00 95.00 79 TYR A O 1
ATOM 612 N N . ARG A 1 80 ? 0.132 -9.483 -4.440 1.00 94.88 80 ARG A N 1
ATOM 613 C CA . ARG A 1 80 ? 0.620 -9.490 -5.832 1.00 94.88 80 ARG A CA 1
ATOM 614 C C . ARG A 1 80 ? -0.204 -10.439 -6.706 1.00 94.88 80 ARG A C 1
ATOM 616 O O . ARG A 1 80 ? -0.537 -10.079 -7.833 1.00 94.88 80 ARG A O 1
ATOM 623 N N . ALA A 1 81 ? -0.565 -11.614 -6.189 1.00 94.19 81 ALA A N 1
ATOM 624 C CA . ALA A 1 81 ? -1.404 -12.594 -6.876 1.00 94.19 81 ALA A CA 1
ATOM 625 C C . ALA A 1 81 ? -2.844 -12.094 -7.079 1.00 94.19 81 ALA A C 1
ATOM 627 O O . ALA A 1 81 ? -3.467 -12.416 -8.088 1.00 94.19 81 ALA A O 1
ATOM 628 N N . LYS A 1 82 ? -3.342 -11.236 -6.178 1.00 92.69 82 LYS A N 1
ATOM 629 C CA . LYS A 1 82 ? -4.613 -10.501 -6.330 1.00 92.69 82 LYS A CA 1
ATOM 630 C C . LYS A 1 82 ? -4.551 -9.372 -7.376 1.00 92.69 82 LYS A C 1
ATOM 632 O O . LYS A 1 82 ? -5.558 -8.716 -7.615 1.00 92.69 82 LYS A O 1
ATOM 637 N N . GLY A 1 83 ? -3.397 -9.151 -8.013 1.00 91.88 83 GLY A N 1
ATOM 638 C CA . GLY A 1 83 ? -3.220 -8.195 -9.109 1.00 91.88 83 GLY A CA 1
ATOM 639 C C . GLY A 1 83 ? -2.659 -6.832 -8.700 1.00 91.88 83 GLY A C 1
ATOM 640 O O . GLY A 1 83 ? -2.502 -5.973 -9.564 1.00 91.88 83 GLY A O 1
ATOM 641 N N . LEU A 1 84 ? -2.318 -6.624 -7.425 1.00 93.81 84 LEU A N 1
ATOM 642 C CA . LEU A 1 84 ? -1.836 -5.328 -6.947 1.00 93.81 84 LEU A CA 1
ATOM 643 C C . LEU A 1 84 ? -0.373 -5.099 -7.319 1.00 93.81 84 LEU A C 1
ATOM 645 O O . LEU A 1 84 ? 0.458 -6.007 -7.222 1.00 93.81 84 LEU A O 1
ATOM 649 N N . GLY A 1 85 ? -0.025 -3.862 -7.673 1.00 94.69 85 GLY A N 1
ATOM 650 C CA . GLY A 1 85 ? 1.365 -3.404 -7.774 1.00 94.69 85 GLY A CA 1
ATOM 651 C C . GLY A 1 85 ? 2.091 -3.387 -6.421 1.00 94.69 85 GLY A C 1
ATOM 652 O O . GLY A 1 85 ? 1.466 -3.345 -5.361 1.00 94.69 85 GLY A O 1
ATOM 653 N N . TYR A 1 86 ? 3.427 -3.356 -6.430 1.00 96.06 86 TYR A N 1
ATOM 654 C CA . TYR A 1 86 ? 4.200 -3.122 -5.202 1.00 96.06 86 TYR A CA 1
ATOM 655 C C . TYR A 1 86 ? 3.931 -1.729 -4.622 1.00 96.06 86 TYR A C 1
ATOM 657 O O . TYR A 1 86 ? 3.971 -1.549 -3.405 1.00 96.06 86 TYR A O 1
ATOM 665 N N . GLY A 1 87 ? 3.624 -0.753 -5.475 1.00 95.69 87 GLY A N 1
ATOM 666 C CA . GLY A 1 87 ? 3.195 0.579 -5.079 1.00 95.69 87 GLY A CA 1
ATOM 667 C C . GLY A 1 87 ? 1.862 0.578 -4.349 1.00 95.69 87 GLY A C 1
ATOM 668 O O . GLY A 1 87 ? 1.764 1.157 -3.271 1.00 95.69 87 GLY A O 1
ATOM 669 N N . GLU A 1 88 ? 0.860 -0.114 -4.888 1.00 95.12 88 GLU A N 1
ATOM 670 C CA . GLU A 1 88 ? -0.454 -0.249 -4.248 1.00 95.12 88 GLU A CA 1
ATOM 671 C C . GLU A 1 88 ? -0.363 -1.001 -2.922 1.00 95.12 88 GLU A C 1
ATOM 673 O O . GLU A 1 88 ? -0.916 -0.548 -1.923 1.00 95.12 88 GLU A O 1
ATOM 678 N N . ILE A 1 89 ? 0.417 -2.086 -2.874 1.00 96.50 89 ILE A N 1
ATOM 679 C CA . ILE A 1 89 ? 0.702 -2.810 -1.628 1.00 96.50 89 ILE A CA 1
ATOM 680 C C . ILE A 1 89 ? 1.378 -1.886 -0.610 1.00 96.50 89 ILE A C 1
ATOM 682 O O . ILE A 1 89 ? 1.002 -1.869 0.559 1.00 96.50 89 ILE A O 1
ATOM 686 N N . SER A 1 90 ? 2.339 -1.065 -1.041 1.00 96.44 90 SER A N 1
ATOM 687 C CA . SER A 1 90 ? 3.011 -0.111 -0.151 1.00 96.44 90 SER A CA 1
ATOM 688 C C . SER A 1 90 ? 2.045 0.935 0.409 1.00 96.44 90 SER A C 1
ATOM 690 O O . SER A 1 90 ? 2.171 1.305 1.575 1.00 96.44 90 SER A O 1
ATOM 692 N N . ILE A 1 91 ? 1.074 1.395 -0.390 1.00 96.19 91 ILE A N 1
ATOM 693 C CA . ILE A 1 91 ? 0.030 2.324 0.065 1.00 96.19 91 ILE A CA 1
ATOM 694 C C . ILE A 1 91 ? -0.911 1.634 1.058 1.00 96.19 91 ILE A C 1
ATOM 696 O O . ILE A 1 91 ? -1.165 2.207 2.114 1.00 96.19 91 ILE A O 1
ATOM 700 N N . LEU A 1 92 ? -1.372 0.410 0.773 1.00 95.56 92 LEU A N 1
ATOM 701 C CA . LEU A 1 92 ? -2.219 -0.368 1.688 1.00 95.56 92 LEU A CA 1
ATOM 702 C C . LEU A 1 92 ? -1.562 -0.550 3.051 1.00 95.56 92 LEU A C 1
ATOM 704 O O . LEU A 1 92 ? -2.171 -0.262 4.078 1.00 95.56 92 LEU A O 1
ATOM 708 N N . LEU A 1 93 ? -0.303 -0.987 3.059 1.00 95.94 93 LEU A N 1
ATOM 709 C CA . LEU A 1 93 ? 0.453 -1.187 4.290 1.00 95.94 93 LEU A CA 1
ATOM 710 C C . LEU A 1 93 ? 0.667 0.137 5.024 1.00 95.94 93 LEU A C 1
ATOM 712 O O . LEU A 1 93 ? 0.496 0.203 6.236 1.00 95.94 93 LEU A O 1
ATOM 716 N N . ALA A 1 94 ? 0.985 1.215 4.306 1.00 95.38 94 ALA A N 1
ATOM 717 C CA . ALA A 1 94 ? 1.148 2.523 4.927 1.00 95.38 94 ALA A CA 1
ATOM 718 C C . ALA A 1 94 ? -0.159 3.054 5.537 1.00 95.38 94 ALA A C 1
ATOM 720 O O . ALA A 1 94 ? -0.111 3.637 6.618 1.00 95.38 94 ALA A O 1
ATOM 721 N N . LEU A 1 95 ? -1.298 2.834 4.875 1.00 94.44 95 LEU A N 1
ATOM 722 C CA . LEU A 1 95 ? -2.621 3.189 5.387 1.00 94.44 95 LEU A CA 1
ATOM 723 C C . LEU A 1 95 ? -3.055 2.309 6.552 1.00 94.44 95 LEU A C 1
ATOM 725 O O . LEU A 1 95 ? -3.756 2.805 7.410 1.00 94.44 95 LEU A O 1
ATOM 729 N N . ALA A 1 96 ? -2.661 1.038 6.606 1.00 93.75 96 ALA A N 1
ATOM 730 C CA . ALA A 1 96 ? -2.983 0.165 7.733 1.00 93.75 96 ALA A CA 1
ATOM 731 C C . ALA A 1 96 ? -2.101 0.463 8.959 1.00 93.75 96 ALA A C 1
ATOM 733 O O . ALA A 1 96 ? -2.590 0.572 10.077 1.00 93.75 96 ALA A O 1
ATOM 734 N N . ALA A 1 97 ? -0.795 0.661 8.763 1.00 92.38 97 ALA A N 1
ATOM 735 C CA . ALA A 1 97 ? 0.151 0.882 9.860 1.00 92.38 97 ALA A CA 1
ATOM 736 C C . ALA A 1 97 ? 0.031 2.254 10.533 1.00 92.38 97 ALA A C 1
ATOM 738 O O . ALA A 1 97 ? 0.563 2.460 11.623 1.00 92.38 97 ALA A O 1
ATOM 739 N N . LYS A 1 98 ? -0.546 3.242 9.844 1.00 90.12 98 LYS A N 1
ATOM 740 C CA . LYS A 1 98 ? -0.601 4.632 10.314 1.00 90.12 98 LYS A CA 1
ATOM 741 C C . LYS A 1 98 ? -2.000 5.043 10.755 1.00 90.12 98 LYS A C 1
ATOM 743 O O . LYS A 1 98 ? -2.278 6.236 10.720 1.00 90.12 98 LYS A O 1
ATOM 748 N N . GLN A 1 99 ? -2.901 4.097 11.008 1.00 88.75 99 GLN A N 1
ATOM 749 C CA . GLN A 1 99 ? -4.272 4.430 11.384 1.00 88.75 99 GLN A CA 1
ATOM 750 C C . GLN A 1 99 ? -4.268 5.036 12.781 1.00 88.75 99 GLN A C 1
ATOM 752 O O . GLN A 1 99 ? -3.738 4.438 13.712 1.00 88.75 99 GLN A O 1
ATOM 757 N N . ASP A 1 100 ? -4.906 6.193 12.920 1.00 80.56 100 ASP A N 1
ATOM 758 C CA . ASP A 1 100 ? -5.111 6.843 14.217 1.00 80.56 100 ASP A CA 1
ATOM 759 C C . ASP A 1 100 ? -6.477 6.457 14.837 1.00 80.56 100 ASP A C 1
ATOM 761 O O . ASP A 1 100 ? -6.889 7.003 15.860 1.00 80.56 100 ASP A O 1
ATOM 765 N N . SER A 1 101 ? -7.203 5.516 14.215 1.00 76.56 101 SER A N 1
ATOM 766 C CA . SER A 1 101 ? -8.526 5.058 14.655 1.00 76.56 101 SER A CA 1
ATOM 767 C C . SER A 1 101 ? -8.442 4.091 15.840 1.00 76.56 101 SER A C 1
ATOM 769 O O . SER A 1 101 ? -7.583 3.212 15.885 1.00 76.56 101 SER A O 1
ATOM 771 N N . GLN A 1 102 ? -9.400 4.197 16.768 1.00 74.44 102 GLN A N 1
ATOM 772 C CA . GLN A 1 102 ? -9.566 3.256 17.887 1.00 74.44 102 GLN A CA 1
ATOM 773 C C . GLN A 1 102 ? -9.908 1.834 17.417 1.00 74.44 102 GLN A C 1
ATOM 775 O O . GLN A 1 102 ? -9.659 0.869 18.138 1.00 74.44 102 GLN A O 1
ATOM 780 N N . THR A 1 103 ? -10.475 1.705 16.216 1.00 80.44 103 THR A N 1
ATOM 781 C CA . THR A 1 103 ? -10.792 0.429 15.569 1.00 80.44 103 THR A CA 1
ATOM 782 C C . THR A 1 103 ? -10.091 0.384 14.210 1.00 80.44 103 THR A C 1
ATOM 784 O O . THR A 1 103 ? -10.680 0.813 13.211 1.00 80.44 103 THR A O 1
ATOM 787 N N . PRO A 1 104 ? -8.823 -0.062 14.161 1.00 86.12 104 PRO A N 1
ATOM 788 C CA . PRO A 1 104 ? -8.073 -0.141 12.914 1.00 86.12 104 PRO A CA 1
ATOM 789 C C . PRO A 1 104 ? -8.735 -1.137 11.954 1.00 86.12 104 PRO A C 1
ATOM 791 O O . PRO A 1 104 ? -9.049 -2.266 12.341 1.00 86.12 104 PRO A O 1
ATOM 794 N N . LEU A 1 105 ? -8.967 -0.710 10.709 1.00 90.94 105 LEU A N 1
ATOM 795 C CA . LEU A 1 105 ? -9.491 -1.592 9.662 1.00 90.94 105 LEU A CA 1
ATOM 796 C C . LEU A 1 105 ? -8.410 -2.556 9.188 1.00 90.94 105 LEU A C 1
ATOM 798 O O . LEU A 1 105 ? -7.239 -2.186 9.067 1.00 90.94 105 LEU A O 1
ATOM 802 N N . ALA A 1 106 ? -8.821 -3.774 8.848 1.00 93.81 106 ALA A N 1
ATOM 803 C CA . ALA A 1 106 ? -7.906 -4.766 8.315 1.00 93.81 106 ALA A CA 1
ATOM 804 C C . ALA A 1 106 ? -7.393 -4.378 6.916 1.00 93.81 106 ALA A C 1
ATOM 806 O O . ALA A 1 106 ? -8.089 -3.721 6.139 1.00 93.81 106 ALA A O 1
ATOM 807 N N . VAL A 1 107 ? -6.196 -4.843 6.545 1.00 94.94 107 VAL A N 1
ATOM 808 C CA . VAL A 1 107 ? -5.602 -4.597 5.215 1.00 94.94 107 VAL A CA 1
ATOM 809 C C . VAL A 1 107 ? -6.544 -5.064 4.092 1.00 94.94 107 VAL A C 1
ATOM 811 O O . VAL A 1 107 ? -6.689 -4.376 3.080 1.00 94.94 107 VAL A O 1
ATOM 814 N N . SER A 1 108 ? -7.236 -6.190 4.289 1.00 93.81 108 SER A N 1
ATOM 815 C CA . SER A 1 108 ? -8.272 -6.706 3.382 1.00 93.81 108 SER A CA 1
ATOM 816 C C . SER A 1 108 ? -9.478 -5.772 3.230 1.00 93.81 108 SER A C 1
ATOM 818 O O . SER A 1 108 ? -9.987 -5.632 2.120 1.00 93.81 108 SER A O 1
ATOM 820 N N . GLU A 1 109 ? -9.914 -5.097 4.299 1.00 93.69 109 GLU A N 1
ATOM 821 C CA . GLU A 1 109 ? -11.027 -4.136 4.264 1.00 93.69 109 GLU A CA 1
ATOM 822 C C . GLU A 1 109 ? -10.629 -2.872 3.494 1.00 93.69 109 GLU A C 1
ATOM 824 O O . GLU A 1 109 ? -11.365 -2.431 2.613 1.00 93.69 109 GLU A O 1
ATOM 829 N N . ILE A 1 110 ? -9.424 -2.344 3.739 1.00 94.00 110 ILE A N 1
ATOM 830 C CA . ILE A 1 110 ? -8.877 -1.203 2.984 1.00 94.00 110 ILE A CA 1
ATOM 831 C C . ILE A 1 110 ? -8.760 -1.562 1.493 1.00 94.00 110 ILE A C 1
ATOM 833 O O . ILE A 1 110 ? -9.092 -0.764 0.614 1.00 94.00 110 ILE A O 1
ATOM 837 N N . HIS A 1 111 ? -8.319 -2.784 1.191 1.00 93.88 111 HIS A N 1
ATOM 838 C CA . HIS A 1 111 ? -8.258 -3.288 -0.176 1.00 93.88 111 HIS A CA 1
ATOM 839 C C . HIS A 1 111 ? -9.649 -3.414 -0.823 1.00 93.88 111 HIS A C 1
ATOM 841 O O . HIS A 1 111 ? -9.814 -3.054 -1.993 1.00 93.88 111 HIS A O 1
ATOM 847 N N . ALA A 1 112 ? -10.655 -3.877 -0.077 1.00 92.94 112 ALA A N 1
ATOM 848 C CA . ALA A 1 112 ? -12.033 -3.958 -0.551 1.00 92.94 112 ALA A CA 1
ATOM 849 C C . ALA A 1 112 ? -12.605 -2.569 -0.878 1.00 92.94 112 ALA A C 1
ATOM 851 O O . ALA A 1 112 ? -13.190 -2.401 -1.943 1.00 92.94 112 ALA A O 1
ATOM 852 N N . MET A 1 113 ? -12.342 -1.545 -0.058 1.00 91.75 113 MET A N 1
ATOM 853 C CA . MET A 1 113 ? -12.769 -0.166 -0.358 1.00 91.75 113 MET A CA 1
ATOM 854 C C . MET A 1 113 ? -12.183 0.357 -1.679 1.00 91.75 113 MET A C 1
ATOM 856 O O . MET A 1 113 ? -12.822 1.111 -2.415 1.00 91.75 113 MET A O 1
ATOM 860 N N . ARG A 1 114 ? -10.958 -0.058 -2.023 1.00 89.81 114 ARG A N 1
ATOM 861 C CA . ARG A 1 114 ? -10.316 0.335 -3.283 1.00 89.81 114 ARG A CA 1
ATOM 862 C C . ARG A 1 114 ? -10.914 -0.372 -4.495 1.00 89.81 114 ARG A C 1
ATOM 864 O O . ARG A 1 114 ? -11.094 0.254 -5.538 1.00 89.81 114 ARG A O 1
ATOM 871 N N . THR A 1 115 ? -11.146 -1.673 -4.375 1.00 89.06 115 THR A N 1
ATOM 872 C CA . THR A 1 115 ? -11.492 -2.543 -5.509 1.00 89.06 115 THR A CA 1
ATOM 873 C C . THR A 1 115 ? -12.992 -2.704 -5.701 1.00 89.06 115 THR A C 1
ATOM 875 O O . THR A 1 115 ? -13.467 -2.598 -6.828 1.00 89.06 115 THR A O 1
ATOM 878 N N . THR A 1 116 ? -13.733 -2.916 -4.618 1.00 85.88 116 THR A N 1
ATOM 879 C CA . THR A 1 116 ? -15.184 -3.119 -4.629 1.00 85.88 116 THR A CA 1
ATOM 880 C C . THR A 1 116 ? -15.925 -1.791 -4.725 1.00 85.88 116 THR A C 1
ATOM 882 O O . THR A 1 116 ? -16.772 -1.628 -5.599 1.00 85.88 116 THR A O 1
ATOM 885 N N . ASP A 1 117 ? -15.568 -0.819 -3.883 1.00 84.62 117 ASP A N 1
ATOM 886 C CA . ASP A 1 117 ? -16.282 0.466 -3.824 1.00 84.62 117 ASP A CA 1
ATOM 887 C C . ASP A 1 117 ? -15.729 1.494 -4.827 1.00 84.62 117 ASP A C 1
ATOM 889 O O . ASP A 1 117 ? -16.268 2.590 -4.985 1.00 84.62 117 ASP A O 1
ATOM 893 N N . GLY A 1 118 ? -14.628 1.156 -5.509 1.00 85.06 118 GLY A N 1
ATOM 894 C CA . GLY A 1 118 ? -13.975 2.010 -6.503 1.00 85.06 118 GLY A CA 1
ATOM 895 C C . GLY A 1 118 ? -13.390 3.305 -5.930 1.00 85.06 118 GLY A C 1
ATOM 896 O O . GLY A 1 118 ? -13.046 4.214 -6.692 1.00 85.06 118 GLY A O 1
ATOM 897 N N . MET A 1 119 ? -13.265 3.418 -4.604 1.00 86.94 119 MET A N 1
ATOM 898 C CA . MET A 1 119 ? -12.799 4.640 -3.956 1.00 86.94 119 MET A CA 1
ATOM 899 C C . MET A 1 119 ? -11.332 4.919 -4.297 1.00 86.94 119 MET A C 1
ATOM 901 O O . MET A 1 119 ? -10.507 4.012 -4.418 1.00 86.94 119 MET A O 1
ATOM 905 N N . GLY A 1 120 ? -10.978 6.195 -4.455 1.00 89.56 120 GLY A N 1
ATOM 906 C CA . GLY A 1 120 ? -9.577 6.616 -4.532 1.00 89.56 120 GLY A CA 1
ATOM 907 C C . GLY A 1 120 ? -8.891 6.523 -3.168 1.00 89.56 120 GLY A C 1
ATOM 908 O O . GLY A 1 120 ? -9.551 6.599 -2.130 1.00 89.56 120 GLY A O 1
ATOM 909 N N . TRP A 1 121 ? -7.561 6.444 -3.149 1.00 91.81 121 TRP A N 1
ATOM 910 C CA . TRP A 1 121 ? -6.772 6.365 -1.914 1.00 91.81 121 TRP A CA 1
ATOM 911 C C . TRP A 1 121 ? -7.039 7.531 -0.964 1.00 91.81 121 TRP A C 1
ATOM 913 O O . TRP A 1 121 ? -7.055 7.356 0.252 1.00 91.81 121 TRP A O 1
ATOM 923 N N . GLY A 1 122 ? -7.290 8.717 -1.521 1.00 90.19 122 GLY A N 1
ATOM 924 C CA . GLY A 1 122 ? -7.650 9.893 -0.738 1.00 90.19 122 GLY A CA 1
ATOM 925 C C . GLY A 1 122 ? -8.989 9.751 -0.010 1.00 90.19 122 GLY A C 1
ATOM 926 O O . GLY A 1 122 ? -9.105 10.217 1.117 1.00 90.19 122 GLY A O 1
ATOM 927 N N . ASN A 1 123 ? -9.979 9.090 -0.615 1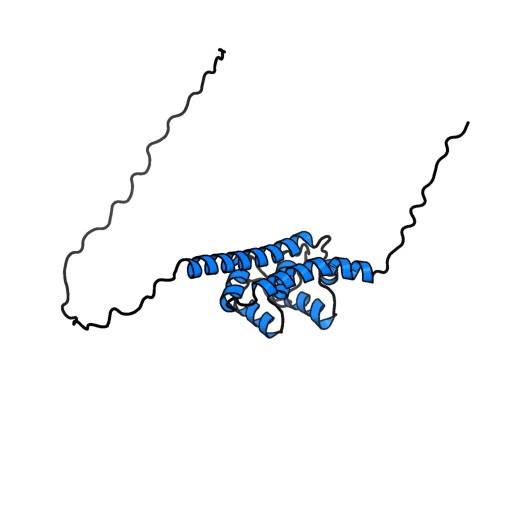.00 88.88 123 ASN A N 1
ATOM 928 C CA . ASN A 1 123 ? -11.291 8.884 0.006 1.00 88.88 123 ASN A CA 1
ATOM 929 C C . ASN A 1 123 ? -11.248 7.762 1.037 1.00 88.88 123 ASN A C 1
ATOM 931 O O . ASN A 1 123 ? -11.744 7.951 2.140 1.00 88.88 123 ASN A O 1
ATOM 935 N N . ILE A 1 124 ? -10.545 6.669 0.733 1.00 91.25 124 ILE A N 1
ATOM 936 C CA . ILE A 1 124 ? -10.278 5.595 1.699 1.00 91.25 124 ILE A CA 1
ATOM 937 C C . ILE A 1 124 ? -9.614 6.172 2.952 1.00 91.25 124 ILE A C 1
ATOM 939 O O . ILE A 1 124 ? -10.018 5.888 4.071 1.00 91.25 124 ILE A O 1
ATOM 943 N N . ALA A 1 125 ? -8.623 7.044 2.783 1.00 90.38 125 ALA A N 1
ATOM 944 C CA . ALA A 1 125 ? -7.973 7.681 3.914 1.00 90.38 125 ALA A CA 1
ATOM 945 C C . ALA A 1 125 ? -8.912 8.613 4.708 1.00 90.38 125 ALA A C 1
ATOM 947 O O . ALA A 1 125 ? -8.836 8.641 5.932 1.00 90.38 125 ALA A O 1
ATOM 948 N N . LYS A 1 126 ? -9.825 9.345 4.058 1.00 88.31 126 LYS A N 1
ATOM 949 C CA . LYS A 1 126 ? -10.837 10.137 4.781 1.00 88.31 126 LYS A CA 1
ATOM 950 C C . LYS A 1 126 ? -11.774 9.246 5.604 1.00 88.31 126 LYS A C 1
ATOM 952 O O . LYS A 1 126 ? -12.023 9.576 6.758 1.00 88.31 126 LYS A O 1
ATOM 957 N N . GLU A 1 127 ? -12.238 8.126 5.046 1.00 87.81 127 GLU A N 1
ATOM 958 C CA . GLU A 1 127 ? -13.064 7.130 5.758 1.00 87.81 127 GLU A CA 1
ATOM 959 C C . GLU A 1 127 ? -12.321 6.530 6.960 1.00 87.81 127 GLU A C 1
ATOM 961 O O . GLU A 1 127 ? -12.892 6.319 8.027 1.00 87.81 127 GLU A O 1
ATOM 966 N N . LEU A 1 128 ? -11.007 6.336 6.824 1.00 88.88 128 LEU A N 1
ATOM 967 C CA . LEU A 1 128 ? -10.120 5.914 7.910 1.00 88.88 128 LEU A CA 1
ATOM 968 C C . LEU A 1 128 ? -9.827 7.018 8.948 1.00 88.88 128 LEU A C 1
ATOM 970 O O . LEU A 1 128 ? -9.135 6.754 9.931 1.00 88.88 128 LEU A O 1
ATOM 974 N N . GLY A 1 129 ? -10.322 8.243 8.745 1.00 87.38 129 GLY A N 1
ATOM 975 C CA . GLY A 1 129 ? -10.148 9.374 9.660 1.00 87.38 129 GLY A CA 1
ATOM 976 C C . GLY A 1 129 ? -8.863 10.187 9.463 1.00 87.38 129 GLY A C 1
ATOM 977 O O . GLY A 1 129 ? -8.543 11.034 10.298 1.00 87.38 129 GLY A O 1
ATOM 978 N N . TYR A 1 130 ? -8.115 9.983 8.373 1.00 86.94 130 TYR A N 1
ATOM 979 C CA . TYR A 1 130 ? -6.913 10.771 8.099 1.00 86.94 130 TYR A CA 1
ATOM 980 C C . TYR A 1 130 ? -7.256 12.216 7.741 1.00 86.94 130 TYR A C 1
ATOM 982 O O . TYR A 1 130 ? -7.957 12.497 6.769 1.00 86.94 130 TYR A O 1
ATOM 990 N N . THR A 1 131 ? -6.647 13.155 8.461 1.00 82.88 131 THR A N 1
ATOM 991 C CA . THR A 1 131 ? -6.689 14.587 8.123 1.00 82.88 131 THR A CA 1
ATOM 992 C C . THR A 1 131 ? -5.657 14.964 7.060 1.00 82.88 131 THR A C 1
ATOM 994 O O . THR A 1 131 ? -5.840 15.935 6.326 1.00 82.88 131 THR A O 1
ATOM 997 N N . SER A 1 132 ? -4.567 14.196 6.947 1.00 85.44 132 SER A N 1
ATOM 998 C CA . SER A 1 132 ? -3.540 14.387 5.923 1.00 85.44 132 SER A CA 1
ATOM 999 C C . SER A 1 132 ? -2.889 13.068 5.510 1.00 85.44 132 SER A C 1
ATOM 1001 O O . SER A 1 132 ? -2.688 12.169 6.322 1.00 85.44 132 SER A O 1
ATOM 1003 N N . LEU A 1 133 ? -2.491 12.982 4.239 1.00 89.06 133 LEU A N 1
ATOM 1004 C CA . LEU A 1 133 ? -1.804 11.812 3.674 1.00 89.06 133 LEU A CA 1
ATOM 1005 C C . LEU A 1 133 ? -0.281 11.916 3.777 1.00 89.06 133 LEU A C 1
ATOM 1007 O O . LEU A 1 133 ? 0.430 11.078 3.232 1.00 89.06 133 LEU A O 1
ATOM 1011 N N . GLY A 1 134 ? 0.245 12.955 4.430 1.00 89.62 134 GLY A N 1
ATOM 1012 C CA . GLY A 1 134 ? 1.680 13.243 4.438 1.00 89.62 134 GLY A CA 1
ATOM 1013 C C . GLY A 1 134 ? 2.511 12.106 5.034 1.00 89.62 134 GLY A C 1
ATOM 1014 O O . GLY A 1 134 ? 3.529 11.724 4.458 1.00 89.62 134 GLY A O 1
ATOM 1015 N N . SER A 1 135 ? 2.050 11.524 6.144 1.00 91.19 135 SER A N 1
ATOM 1016 C CA . SER A 1 135 ? 2.704 10.385 6.804 1.00 91.19 135 SER A CA 1
ATOM 1017 C C . SER A 1 135 ? 2.699 9.135 5.919 1.00 91.19 135 SER A C 1
ATOM 1019 O O . SER A 1 135 ? 3.738 8.498 5.746 1.00 91.19 135 SER A O 1
ATOM 1021 N N . VAL A 1 136 ? 1.559 8.832 5.298 1.00 93.44 136 VAL A N 1
ATOM 1022 C CA . VAL A 1 136 ? 1.370 7.689 4.395 1.00 93.44 136 VAL A CA 1
ATOM 1023 C C . VAL A 1 136 ? 2.243 7.843 3.146 1.00 93.44 136 VAL A C 1
ATOM 1025 O O . VAL A 1 136 ? 3.032 6.958 2.826 1.00 93.44 136 VAL A O 1
ATOM 1028 N N . VAL A 1 137 ? 2.185 9.003 2.482 1.00 94.44 137 VAL A N 1
ATOM 1029 C CA . VAL A 1 137 ? 3.013 9.327 1.307 1.00 94.44 137 VAL A CA 1
ATOM 1030 C C . VAL A 1 137 ? 4.500 9.238 1.648 1.00 94.44 137 VAL A C 1
ATOM 1032 O O . VAL A 1 137 ? 5.279 8.724 0.847 1.00 94.44 137 VAL A O 1
ATOM 1035 N N . SER A 1 138 ? 4.909 9.717 2.826 1.00 95.25 138 SER A N 1
ATOM 1036 C CA . SER A 1 138 ? 6.298 9.628 3.290 1.00 95.25 138 SER A CA 1
ATOM 1037 C C . SER A 1 138 ? 6.754 8.174 3.447 1.00 95.25 138 SER A C 1
ATOM 1039 O O . SER A 1 138 ? 7.817 7.808 2.942 1.00 95.25 138 SER A O 1
ATOM 1041 N N . SER A 1 139 ? 5.925 7.313 4.051 1.00 95.06 139 SER A N 1
ATOM 1042 C CA . SER A 1 139 ? 6.206 5.875 4.160 1.00 95.06 139 SER A CA 1
ATOM 1043 C C . SER A 1 139 ? 6.356 5.201 2.793 1.00 95.06 139 SER A C 1
ATOM 1045 O O . SER A 1 139 ? 7.299 4.439 2.592 1.00 95.06 139 SER A O 1
ATOM 1047 N N . VAL A 1 140 ? 5.482 5.513 1.831 1.00 96.12 140 VAL A N 1
ATOM 1048 C CA . VAL A 1 140 ? 5.556 4.950 0.469 1.00 96.12 140 VAL A CA 1
ATOM 1049 C C . VAL A 1 140 ? 6.805 5.449 -0.271 1.00 96.12 140 VAL A C 1
ATOM 1051 O O . VAL A 1 140 ? 7.516 4.668 -0.903 1.00 96.12 140 VAL A O 1
ATOM 1054 N N . LYS A 1 141 ? 7.142 6.741 -0.148 1.00 96.19 141 LYS A N 1
ATOM 1055 C CA . LYS A 1 141 ? 8.376 7.307 -0.720 1.00 96.19 141 LYS A CA 1
ATOM 1056 C C . LYS A 1 141 ? 9.638 6.687 -0.126 1.00 96.19 141 LYS A C 1
ATOM 1058 O O . LYS A 1 141 ? 10.620 6.513 -0.843 1.00 96.19 141 LYS A O 1
ATOM 1063 N N . LYS A 1 142 ? 9.628 6.332 1.161 1.00 96.44 142 LYS A N 1
ATOM 1064 C CA . LYS A 1 142 ? 10.745 5.626 1.801 1.00 96.44 142 LYS A CA 1
ATOM 1065 C C . LYS A 1 142 ? 10.966 4.247 1.175 1.00 96.44 142 LYS A C 1
ATOM 1067 O O . LYS A 1 142 ? 12.117 3.864 0.951 1.00 96.44 142 LYS A O 1
ATOM 1072 N N . THR A 1 143 ? 9.888 3.539 0.835 1.00 95.38 143 THR A N 1
ATOM 1073 C CA . THR A 1 143 ? 9.965 2.271 0.095 1.00 95.38 143 THR A CA 1
ATOM 1074 C C . THR A 1 143 ? 10.629 2.477 -1.260 1.00 95.38 143 THR A C 1
ATOM 1076 O O . THR A 1 143 ? 11.617 1.812 -1.563 1.00 95.38 143 THR A O 1
ATOM 1079 N N . ASP A 1 144 ? 10.163 3.454 -2.042 1.00 95.75 144 ASP A N 1
ATOM 1080 C CA . ASP A 1 144 ? 10.764 3.801 -3.335 1.00 95.75 144 ASP A CA 1
ATOM 1081 C C . ASP A 1 144 ? 12.260 4.136 -3.209 1.00 95.75 144 ASP A C 1
ATOM 1083 O O . ASP A 1 144 ? 13.088 3.568 -3.923 1.00 95.75 144 ASP A O 1
ATOM 1087 N N . GLN A 1 145 ? 12.626 5.001 -2.260 1.00 95.31 145 GLN A N 1
ATOM 1088 C CA . GLN A 1 145 ? 14.016 5.391 -2.029 1.00 95.31 145 GLN A CA 1
ATOM 1089 C C . GLN A 1 145 ? 14.897 4.183 -1.691 1.00 95.31 145 GLN A C 1
ATOM 1091 O O . GLN A 1 145 ? 16.030 4.089 -2.164 1.00 95.31 145 GLN A O 1
ATOM 1096 N N . THR A 1 146 ? 14.369 3.242 -0.908 1.00 94.06 146 THR A N 1
ATOM 1097 C CA . THR A 1 146 ? 15.086 2.025 -0.510 1.00 94.06 146 THR A CA 1
ATOM 1098 C C . THR A 1 146 ? 15.307 1.107 -1.713 1.00 94.06 146 THR A C 1
ATOM 1100 O O . THR A 1 146 ? 16.417 0.608 -1.912 1.00 94.06 146 THR A O 1
ATOM 1103 N N . LEU A 1 147 ? 14.297 0.939 -2.573 1.00 93.69 147 LEU A N 1
ATOM 1104 C CA . LEU A 1 147 ? 14.423 0.169 -3.816 1.00 93.69 147 LEU A CA 1
ATOM 1105 C C . LEU A 1 147 ? 15.412 0.817 -4.795 1.00 93.69 147 LEU A C 1
ATOM 1107 O O . LEU A 1 147 ? 16.240 0.128 -5.395 1.00 93.69 147 LEU A O 1
ATOM 1111 N N . ARG A 1 148 ? 15.383 2.148 -4.923 1.00 92.88 148 ARG A N 1
ATOM 1112 C CA . ARG A 1 148 ? 16.330 2.899 -5.762 1.00 92.88 148 ARG A CA 1
ATOM 1113 C C . ARG A 1 148 ? 17.764 2.777 -5.264 1.00 92.88 148 ARG A C 1
ATOM 1115 O O . ARG A 1 148 ? 18.664 2.547 -6.072 1.00 92.88 148 ARG A O 1
ATOM 1122 N N . ALA A 1 149 ? 17.978 2.889 -3.955 1.00 91.38 149 ALA A N 1
ATOM 1123 C CA . ALA A 1 149 ? 19.295 2.731 -3.349 1.00 91.38 149 ALA A CA 1
ATOM 1124 C C . ALA A 1 149 ? 19.855 1.313 -3.558 1.00 91.38 149 ALA A C 1
ATOM 1126 O O . ALA A 1 149 ? 21.018 1.167 -3.939 1.00 91.38 149 ALA A O 1
ATOM 1127 N N . ASP A 1 150 ? 19.029 0.271 -3.388 1.00 88.19 150 ASP A N 1
ATOM 1128 C CA . ASP A 1 150 ? 19.437 -1.115 -3.655 1.00 88.19 150 ASP A CA 1
ATOM 1129 C C . ASP A 1 150 ? 19.858 -1.307 -5.119 1.00 88.19 150 ASP A C 1
ATOM 1131 O O . ASP A 1 150 ? 20.927 -1.858 -5.405 1.00 88.19 150 ASP A O 1
ATOM 1135 N N . ARG A 1 151 ? 19.068 -0.772 -6.059 1.00 87.19 151 ARG A N 1
ATOM 1136 C CA . ARG A 1 151 ? 19.386 -0.828 -7.489 1.00 87.19 151 ARG A CA 1
ATOM 1137 C C . ARG A 1 151 ? 20.690 -0.101 -7.818 1.00 87.19 151 ARG A C 1
ATOM 1139 O O . ARG A 1 151 ? 21.514 -0.654 -8.544 1.00 87.19 151 ARG A O 1
ATOM 1146 N N . ALA A 1 152 ? 20.900 1.101 -7.284 1.00 87.56 152 ALA A N 1
ATOM 1147 C CA . ALA A 1 152 ? 22.126 1.868 -7.505 1.00 87.56 152 ALA A CA 1
ATOM 1148 C C . ALA A 1 152 ? 23.367 1.123 -6.985 1.00 87.56 152 ALA A C 1
ATOM 1150 O O . ALA A 1 152 ? 24.372 1.027 -7.690 1.00 87.56 152 ALA A O 1
ATOM 1151 N N . GLN A 1 153 ? 23.274 0.511 -5.798 1.00 85.69 153 GLN A N 1
ATOM 1152 C CA . GLN A 1 153 ? 24.355 -0.299 -5.234 1.00 85.69 153 GLN A CA 1
ATOM 1153 C C . GLN A 1 153 ? 24.708 -1.496 -6.130 1.00 85.69 153 GLN A C 1
ATOM 1155 O O . GLN A 1 153 ? 25.877 -1.871 -6.238 1.00 85.69 153 GLN A O 1
ATOM 1160 N N . ARG A 1 154 ? 23.718 -2.107 -6.791 1.00 81.94 154 ARG A N 1
ATOM 1161 C CA . ARG A 1 154 ? 23.974 -3.190 -7.750 1.00 81.94 154 ARG A CA 1
ATOM 1162 C C . ARG A 1 154 ? 24.719 -2.696 -8.978 1.00 81.94 154 ARG A C 1
ATOM 1164 O O . ARG A 1 154 ? 25.698 -3.331 -9.348 1.00 81.94 154 ARG A O 1
ATOM 1171 N N . VAL A 1 155 ? 24.281 -1.584 -9.569 1.00 80.50 155 VAL A N 1
ATOM 1172 C CA . VAL A 1 155 ? 24.925 -1.016 -10.762 1.00 80.50 155 VAL A CA 1
ATOM 1173 C C . VAL A 1 155 ? 26.394 -0.685 -10.485 1.00 80.50 155 VAL A C 1
ATOM 1175 O O . VAL A 1 155 ? 27.237 -1.034 -11.308 1.00 80.50 155 VAL A O 1
ATOM 1178 N N . ASP A 1 156 ? 26.726 -0.117 -9.318 1.00 75.44 156 ASP A N 1
ATOM 1179 C CA . ASP A 1 156 ? 28.127 0.144 -8.934 1.00 75.44 156 ASP A CA 1
ATOM 1180 C C . ASP A 1 156 ? 28.942 -1.157 -8.799 1.00 75.44 156 ASP A C 1
ATOM 1182 O O . ASP A 1 156 ? 30.035 -1.260 -9.359 1.00 75.44 156 ASP A O 1
ATOM 1186 N N . ARG A 1 157 ? 28.386 -2.195 -8.152 1.00 72.81 157 ARG A N 1
ATOM 1187 C CA . ARG A 1 157 ? 29.053 -3.507 -8.019 1.00 72.81 157 ARG A CA 1
ATOM 1188 C C . ARG A 1 157 ? 29.263 -4.211 -9.361 1.00 72.81 157 ARG A C 1
ATOM 1190 O O . ARG A 1 157 ? 30.314 -4.808 -9.566 1.00 72.81 157 ARG A O 1
ATOM 1197 N N . THR A 1 158 ? 28.295 -4.149 -10.274 1.00 65.38 158 THR A N 1
ATOM 1198 C CA . THR A 1 158 ? 28.425 -4.748 -11.614 1.00 65.38 158 THR A CA 1
ATOM 1199 C C . THR A 1 158 ? 29.290 -3.909 -12.555 1.00 65.38 158 THR A C 1
ATOM 1201 O O . THR A 1 158 ? 29.922 -4.466 -13.444 1.00 65.38 158 THR A O 1
ATOM 1204 N N . GLY A 1 159 ? 29.362 -2.588 -12.354 1.00 58.66 159 GLY A N 1
ATOM 1205 C CA . GLY A 1 159 ? 30.182 -1.674 -13.155 1.00 58.66 159 GLY A CA 1
ATOM 1206 C C . GLY A 1 159 ? 31.671 -1.687 -12.790 1.00 58.66 159 GLY A C 1
ATOM 1207 O O . GLY A 1 159 ? 32.511 -1.491 -13.661 1.00 58.66 159 GLY A O 1
ATOM 1208 N N . LYS A 1 160 ? 32.021 -1.980 -11.530 1.00 56.50 160 LYS A N 1
ATOM 1209 C CA . LYS A 1 160 ? 33.419 -2.137 -11.073 1.00 56.50 160 LYS A CA 1
ATOM 1210 C C . LYS A 1 160 ? 33.983 -3.562 -11.210 1.00 56.50 160 LYS A C 1
ATOM 1212 O O . LYS A 1 160 ? 35.123 -3.798 -10.825 1.00 56.50 160 LYS A O 1
ATOM 1217 N N . GLY A 1 161 ? 33.209 -4.513 -11.739 1.00 48.31 161 GLY A N 1
ATOM 1218 C CA . GLY A 1 161 ? 33.488 -5.954 -11.660 1.00 48.31 161 GLY A CA 1
ATOM 1219 C C . GLY A 1 161 ? 33.736 -6.669 -12.989 1.00 48.31 161 GLY A C 1
ATOM 1220 O O . GLY A 1 161 ? 33.454 -7.858 -13.089 1.00 48.31 161 GLY A O 1
ATOM 1221 N N . GLY A 1 162 ? 34.250 -5.988 -14.014 1.00 40.22 162 GLY A N 1
ATOM 1222 C CA . GLY A 1 162 ? 34.710 -6.632 -15.248 1.00 40.22 162 GLY A CA 1
ATOM 1223 C C . GLY A 1 162 ? 36.050 -7.353 -15.066 1.00 40.22 162 GLY A C 1
ATOM 1224 O O . GLY A 1 162 ? 37.051 -6.927 -15.633 1.00 40.22 162 GLY A O 1
ATOM 1225 N N . LYS A 1 163 ? 36.100 -8.432 -14.278 1.00 46.75 163 LYS A N 1
ATOM 1226 C CA . LYS A 1 163 ? 37.198 -9.407 -14.342 1.00 46.75 163 LYS A CA 1
ATOM 1227 C C . LYS A 1 163 ? 36.580 -10.797 -14.514 1.00 46.75 163 LYS A C 1
ATOM 1229 O O . LYS A 1 163 ? 35.825 -11.207 -13.635 1.00 46.75 163 LYS A O 1
ATOM 1234 N N . PRO A 1 164 ? 36.818 -11.489 -15.642 1.00 48.16 164 PRO A N 1
ATOM 1235 C CA . PRO A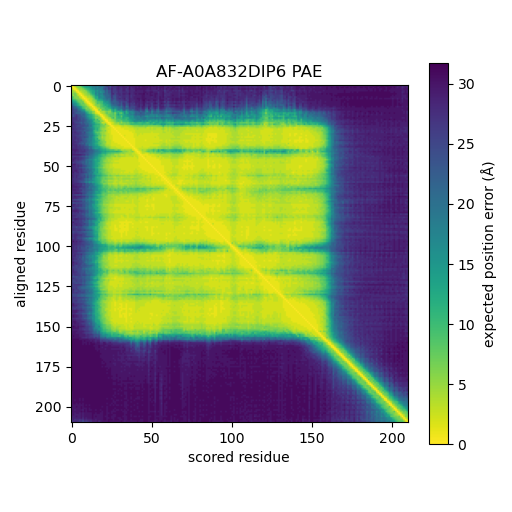 1 164 ? 36.206 -12.783 -15.886 1.00 48.16 164 PRO A CA 1
ATOM 1236 C C . PRO A 1 164 ? 36.851 -13.808 -14.955 1.00 48.16 164 PRO A C 1
ATOM 1238 O O . PRO A 1 164 ? 38.043 -14.089 -15.064 1.00 48.16 164 PRO A O 1
ATOM 1241 N N . ASP A 1 165 ? 36.060 -14.364 -14.042 1.00 46.34 165 ASP A N 1
ATOM 1242 C CA . ASP A 1 165 ? 36.399 -15.617 -13.380 1.00 46.34 165 ASP A CA 1
ATOM 1243 C C . ASP A 1 165 ? 36.176 -16.738 -14.401 1.00 46.34 165 ASP A C 1
ATOM 1245 O O . ASP A 1 165 ? 35.088 -17.286 -14.566 1.00 46.34 165 ASP A O 1
ATOM 1249 N N . SER A 1 166 ? 37.202 -16.977 -15.211 1.00 42.38 166 SER A N 1
ATOM 1250 C CA . SER A 1 166 ? 37.312 -18.169 -16.035 1.00 42.38 166 SER A CA 1
ATOM 1251 C C . SER A 1 166 ? 38.555 -18.935 -15.609 1.00 42.38 166 SER A C 1
ATOM 1253 O O . SER A 1 166 ? 39.685 -18.498 -15.802 1.00 42.38 166 SER A O 1
ATOM 1255 N N . THR A 1 167 ? 38.280 -20.128 -15.084 1.00 42.25 167 THR A N 1
ATOM 1256 C CA . THR A 1 167 ? 39.095 -21.343 -15.189 1.00 42.25 167 THR A CA 1
ATOM 1257 C C . THR A 1 167 ? 40.412 -21.405 -14.408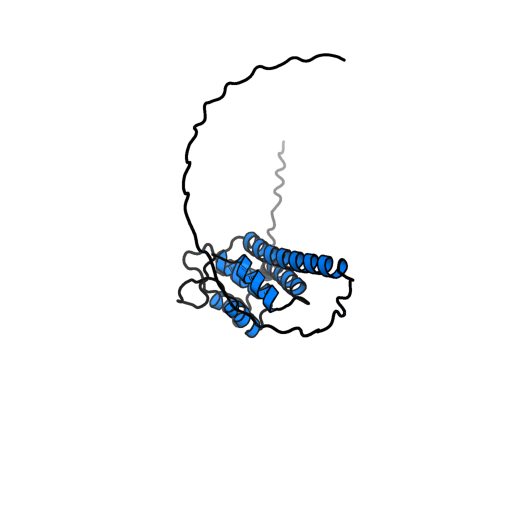 1.00 42.25 167 THR A C 1
ATOM 1259 O O . THR A 1 167 ? 41.492 -21.210 -14.953 1.00 42.25 167 THR A O 1
ATOM 1262 N N . ALA A 1 168 ? 40.324 -21.913 -13.179 1.00 36.88 168 ALA A N 1
ATOM 1263 C CA . ALA A 1 168 ? 41.249 -22.936 -12.680 1.00 36.88 168 ALA A CA 1
ATOM 1264 C C . ALA A 1 168 ? 40.391 -24.050 -12.052 1.00 36.88 168 ALA A C 1
ATOM 1266 O O . ALA A 1 168 ? 40.008 -24.001 -10.892 1.00 36.88 168 ALA A O 1
ATOM 1267 N N . ARG A 1 169 ? 39.753 -24.867 -12.893 1.00 38.06 169 ARG A N 1
ATOM 1268 C CA . ARG A 1 169 ? 40.264 -26.185 -13.296 1.00 38.06 169 ARG A CA 1
ATOM 1269 C C . ARG A 1 169 ? 40.405 -27.123 -12.094 1.00 38.06 169 ARG A C 1
ATOM 1271 O O . ARG A 1 169 ? 41.357 -27.069 -11.331 1.00 38.06 169 ARG A O 1
ATOM 1278 N N . ILE A 1 170 ? 39.417 -28.005 -12.016 1.00 43.25 170 ILE A N 1
ATOM 1279 C CA . ILE A 1 170 ? 39.433 -29.317 -11.378 1.00 43.25 170 ILE A CA 1
ATOM 1280 C C . ILE A 1 170 ? 40.817 -29.973 -11.533 1.00 43.25 170 ILE A C 1
ATOM 1282 O O . ILE A 1 170 ? 41.160 -30.414 -12.626 1.00 43.25 170 ILE A O 1
ATOM 1286 N N . GLU A 1 171 ? 41.559 -30.104 -10.435 1.00 36.53 171 GLU A N 1
ATOM 1287 C CA . GLU A 1 171 ? 42.506 -31.201 -10.214 1.00 36.53 171 GLU A CA 1
ATOM 1288 C C . GLU A 1 171 ? 42.282 -31.777 -8.812 1.00 36.53 171 GLU A C 1
ATOM 1290 O O . GLU A 1 171 ? 42.819 -31.349 -7.798 1.00 36.53 171 GLU A O 1
ATOM 1295 N N . LYS A 1 172 ? 41.356 -32.734 -8.787 1.00 43.56 172 LYS A N 1
ATOM 1296 C CA . LYS A 1 172 ? 41.452 -34.022 -8.095 1.00 43.56 172 LYS A CA 1
ATOM 1297 C C . LYS A 1 172 ? 42.800 -34.262 -7.380 1.00 43.56 172 LYS A C 1
ATOM 1299 O O . LYS A 1 172 ? 43.768 -34.648 -8.021 1.00 43.56 172 LYS A O 1
ATOM 1304 N N . ALA A 1 173 ? 42.813 -34.154 -6.053 1.00 35.03 173 ALA A N 1
ATOM 1305 C CA . ALA A 1 173 ? 43.791 -34.827 -5.202 1.00 35.03 173 ALA A CA 1
ATOM 1306 C C . ALA A 1 173 ? 43.109 -35.266 -3.894 1.00 35.03 173 ALA A C 1
ATOM 1308 O O . ALA A 1 173 ? 42.764 -34.458 -3.036 1.00 35.03 173 ALA A O 1
ATOM 1309 N N . GLU A 1 174 ? 42.811 -36.564 -3.852 1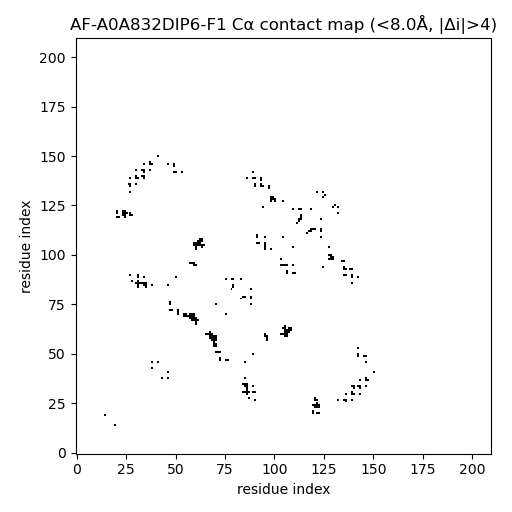.00 35.00 174 GLU A N 1
ATOM 1310 C CA . GLU A 1 174 ? 42.636 -37.445 -2.691 1.00 35.00 174 GLU A CA 1
ATOM 1311 C C . GLU A 1 174 ? 42.715 -36.837 -1.274 1.00 35.00 174 GLU A C 1
ATOM 1313 O O . GLU A 1 174 ? 43.769 -36.456 -0.779 1.00 35.00 174 GLU A O 1
ATOM 1318 N N . ARG A 1 175 ? 41.602 -36.947 -0.536 1.00 38.94 175 ARG A N 1
ATOM 1319 C CA . ARG A 1 175 ? 41.649 -37.445 0.855 1.00 38.94 175 ARG A CA 1
ATOM 1320 C C . ARG A 1 175 ? 42.080 -38.922 0.800 1.00 38.94 175 ARG A C 1
ATOM 1322 O O . ARG A 1 175 ? 41.557 -39.598 -0.087 1.00 38.94 175 ARG A O 1
ATOM 1329 N N . PRO A 1 176 ? 42.893 -39.462 1.738 1.00 44.16 176 PRO A N 1
ATOM 1330 C CA . PRO A 1 176 ? 42.464 -39.614 3.142 1.00 44.16 176 PRO A CA 1
ATOM 1331 C C . PRO A 1 176 ? 43.582 -39.595 4.222 1.00 44.16 176 PRO A C 1
ATOM 1333 O O . PRO A 1 176 ? 44.751 -39.818 3.942 1.00 44.16 176 PRO A O 1
ATOM 1336 N N . GLY A 1 177 ? 43.204 -39.409 5.496 1.00 31.25 177 GLY A N 1
ATOM 1337 C CA . GLY A 1 177 ? 44.086 -39.664 6.651 1.00 31.25 177 GLY A CA 1
ATOM 1338 C C . GLY A 1 177 ? 43.692 -38.902 7.924 1.00 31.25 177 GLY A C 1
ATOM 1339 O O . GLY A 1 177 ? 43.879 -37.700 8.016 1.00 31.25 177 GLY A O 1
ATOM 1340 N N . ARG A 1 178 ? 43.098 -39.610 8.884 1.00 32.50 178 ARG A N 1
ATOM 1341 C CA . ARG A 1 178 ? 42.501 -39.172 10.169 1.00 32.50 178 ARG A CA 1
ATOM 1342 C C . ARG A 1 178 ? 43.581 -39.196 11.310 1.00 32.50 178 ARG A C 1
ATOM 1344 O O . ARG A 1 178 ? 44.690 -39.618 11.008 1.00 32.50 178 ARG A O 1
ATOM 1351 N N . PRO A 1 179 ? 43.259 -39.021 12.617 1.00 51.09 179 PRO A N 1
ATOM 1352 C CA . PRO A 1 179 ? 43.118 -37.812 13.464 1.00 51.09 179 PRO A CA 1
ATOM 1353 C C . PRO A 1 179 ? 44.092 -37.773 14.693 1.00 51.09 179 PRO A C 1
ATOM 1355 O O . PRO A 1 179 ? 45.054 -38.526 14.736 1.00 51.09 179 PRO A O 1
ATOM 1358 N N . GLU A 1 180 ? 43.741 -36.971 15.722 1.00 35.31 180 GLU A N 1
ATOM 1359 C CA . GLU A 1 180 ? 44.305 -36.839 17.097 1.00 35.31 180 GLU A CA 1
ATOM 1360 C C . GLU A 1 180 ? 45.455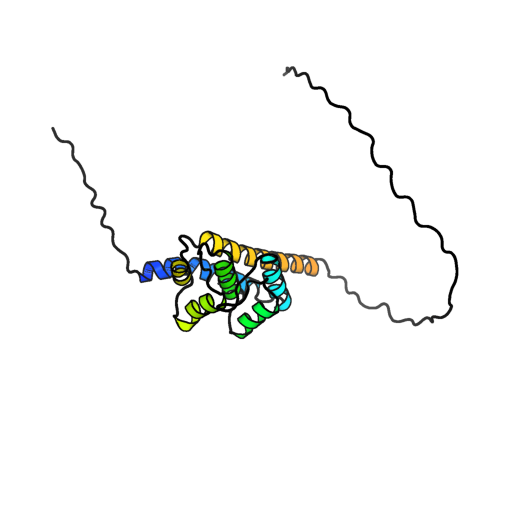 -35.814 17.205 1.00 35.31 180 GLU A C 1
ATOM 1362 O O . GLU A 1 180 ? 46.386 -35.839 16.419 1.00 35.31 180 GLU A O 1
ATOM 1367 N N . LYS A 1 181 ? 45.490 -34.848 18.135 1.00 38.25 181 LYS A N 1
ATOM 1368 C CA . LYS A 1 181 ? 45.194 -34.929 19.572 1.00 38.25 181 LYS A CA 1
ATOM 1369 C C . LYS A 1 181 ? 45.302 -33.517 20.205 1.00 38.25 181 LYS A C 1
ATOM 1371 O O . LYS A 1 181 ? 46.038 -32.692 19.672 1.00 38.25 181 LYS A O 1
ATOM 1376 N N . ILE A 1 182 ? 44.702 -33.340 21.396 1.00 43.81 182 ILE A N 1
ATOM 1377 C CA . ILE A 1 182 ? 44.916 -32.265 22.406 1.00 43.81 182 ILE A CA 1
ATOM 1378 C C . ILE A 1 182 ? 44.097 -30.983 22.113 1.00 43.81 182 ILE A C 1
ATOM 1380 O O . ILE A 1 182 ? 44.462 -30.200 21.250 1.00 43.81 182 ILE A O 1
ATOM 1384 N N . GLU A 1 183 ? 42.924 -30.692 22.689 1.00 38.25 183 GLU A N 1
ATOM 1385 C CA . GLU A 1 183 ? 42.411 -30.819 24.069 1.00 38.25 183 GLU A CA 1
ATOM 1386 C C . GLU A 1 183 ? 43.231 -30.026 25.103 1.00 38.25 183 GLU A C 1
ATOM 1388 O O . GLU A 1 183 ? 44.169 -30.567 25.677 1.00 38.25 183 GLU A O 1
ATOM 1393 N N . ARG A 1 184 ? 42.877 -28.751 25.354 1.00 39.81 184 ARG A N 1
ATOM 1394 C CA . ARG A 1 184 ? 42.801 -28.159 26.712 1.00 39.81 184 ARG A CA 1
ATOM 1395 C C . ARG A 1 184 ? 42.429 -26.659 26.720 1.00 39.81 184 ARG A C 1
ATOM 1397 O O . ARG A 1 184 ? 43.211 -25.841 26.252 1.00 39.81 184 ARG A O 1
ATOM 1404 N N . VAL A 1 185 ? 41.318 -26.367 27.424 1.00 45.28 185 VAL A N 1
ATOM 1405 C CA . VAL A 1 185 ? 41.144 -25.290 28.444 1.00 45.28 185 VAL A CA 1
ATOM 1406 C C . VAL A 1 185 ? 40.959 -23.875 27.860 1.00 45.28 185 VAL A C 1
ATOM 1408 O O . VAL A 1 185 ? 41.913 -23.267 27.403 1.00 45.28 185 VAL A O 1
ATOM 1411 N N . GLU A 1 186 ? 39.755 -23.306 27.693 1.00 38.56 186 GLU A N 1
ATOM 1412 C CA . GLU A 1 186 ? 38.665 -22.974 28.648 1.00 38.56 186 GLU A CA 1
ATOM 1413 C C . GLU A 1 186 ? 39.129 -22.201 29.903 1.00 38.56 186 GLU A C 1
ATOM 1415 O O . GLU A 1 186 ? 39.990 -22.683 30.621 1.00 38.56 186 GLU A O 1
ATOM 1420 N N . LYS A 1 187 ? 38.492 -21.052 30.204 1.00 38.00 187 LYS A N 1
ATOM 1421 C CA . LYS A 1 187 ? 38.792 -20.063 31.276 1.00 38.00 187 LYS A CA 1
ATOM 1422 C C . LYS A 1 187 ? 40.046 -19.215 31.010 1.00 38.00 187 LYS A C 1
ATOM 1424 O O . LYS A 1 187 ? 41.124 -19.736 30.796 1.00 38.00 187 LYS A O 1
ATOM 1429 N N . VAL A 1 188 ? 39.967 -17.882 31.000 1.00 46.28 188 VAL A N 1
ATOM 1430 C CA . VAL A 1 188 ? 39.641 -17.064 32.178 1.00 46.28 188 VAL A CA 1
ATOM 1431 C C . VAL A 1 188 ? 38.735 -15.876 31.828 1.00 46.28 188 VAL A C 1
ATOM 1433 O O . VAL A 1 188 ? 39.082 -14.967 31.081 1.00 46.28 188 VAL A O 1
ATOM 1436 N N . GLU A 1 189 ? 37.561 -15.926 32.438 1.00 38.22 189 GLU A N 1
ATOM 1437 C CA . GLU A 1 189 ? 36.633 -14.845 32.742 1.00 38.22 189 GLU A CA 1
ATOM 1438 C C . GLU A 1 189 ? 37.283 -13.841 33.723 1.00 38.22 189 GLU A C 1
ATOM 1440 O O . GLU A 1 189 ? 37.996 -14.262 34.632 1.00 38.22 189 GLU A O 1
ATOM 1445 N N . ARG A 1 190 ? 36.939 -12.547 33.606 1.00 38.62 190 ARG A N 1
ATOM 1446 C CA . ARG A 1 190 ? 36.975 -11.533 34.688 1.00 38.62 190 ARG A CA 1
ATOM 1447 C C . ARG A 1 190 ? 38.311 -10.831 35.007 1.00 38.62 190 ARG A C 1
ATOM 1449 O O . ARG A 1 190 ? 39.080 -11.297 35.836 1.00 38.62 190 ARG A O 1
ATOM 1456 N N . VAL A 1 191 ? 38.453 -9.585 34.534 1.00 44.31 191 VAL A N 1
ATOM 1457 C CA . VAL A 1 191 ? 38.840 -8.451 35.406 1.00 44.31 191 VAL A CA 1
ATOM 1458 C C . VAL A 1 191 ? 37.972 -7.245 35.044 1.00 44.31 191 VAL A C 1
ATOM 1460 O O . VAL A 1 191 ? 38.243 -6.465 34.136 1.00 44.31 191 VAL A O 1
ATOM 1463 N N . GLU A 1 192 ? 36.867 -7.162 35.766 1.00 41.28 192 GLU A N 1
ATOM 1464 C CA . GLU A 1 192 ? 36.059 -5.974 35.981 1.00 41.28 192 GLU A CA 1
ATOM 1465 C C . GLU A 1 192 ? 36.873 -4.970 36.825 1.00 41.28 192 GLU A C 1
ATOM 1467 O O . GLU A 1 192 ? 37.556 -5.378 37.763 1.00 41.28 192 GLU A O 1
ATOM 1472 N N . ARG A 1 193 ? 36.701 -3.667 36.555 1.00 42.03 193 ARG A N 1
ATOM 1473 C CA . ARG A 1 193 ? 36.885 -2.554 37.512 1.00 42.03 193 ARG A CA 1
ATOM 1474 C C . ARG A 1 193 ? 38.314 -2.023 37.752 1.00 42.03 193 ARG A C 1
ATOM 1476 O O . ARG A 1 193 ? 39.029 -2.482 38.631 1.00 42.03 193 ARG A O 1
ATOM 1483 N N . VAL A 1 194 ? 38.633 -0.896 37.106 1.00 45.12 194 VAL A N 1
ATOM 1484 C CA . VAL A 1 194 ? 39.367 0.202 37.765 1.00 45.12 194 VAL A CA 1
ATOM 1485 C C . VAL A 1 194 ? 38.610 1.504 37.500 1.00 45.12 194 VAL A C 1
ATOM 1487 O O . VAL A 1 194 ? 38.360 1.885 36.358 1.00 45.12 194 VAL A O 1
ATOM 1490 N N . GLU A 1 195 ? 38.163 2.113 38.595 1.00 40.91 195 GLU A N 1
ATOM 1491 C CA . GLU A 1 195 ? 37.384 3.344 38.697 1.00 40.91 195 GLU A CA 1
ATOM 1492 C C . GLU A 1 195 ? 38.066 4.574 38.080 1.00 40.91 195 GLU A C 1
ATOM 1494 O O . GLU A 1 195 ? 39.280 4.756 38.155 1.00 40.91 195 GLU A O 1
ATOM 1499 N N . ARG A 1 196 ? 37.230 5.486 37.567 1.00 45.28 196 ARG A N 1
ATOM 1500 C CA . ARG A 1 196 ? 37.549 6.912 37.395 1.00 45.28 196 ARG A CA 1
ATOM 1501 C C . ARG A 1 196 ? 38.083 7.525 38.696 1.00 45.28 196 ARG A C 1
ATOM 1503 O O . ARG A 1 196 ? 37.548 7.235 39.762 1.00 45.28 196 ARG A O 1
ATOM 1510 N N . PRO A 1 197 ? 38.889 8.589 38.570 1.00 48.50 197 PRO A N 1
ATOM 1511 C CA . PRO A 1 197 ? 38.553 9.807 39.298 1.00 48.50 197 PRO A CA 1
ATOM 1512 C C . PRO A 1 197 ? 38.436 11.040 38.389 1.00 48.50 197 PRO A C 1
ATOM 1514 O O . PRO A 1 197 ? 38.759 11.030 37.204 1.00 48.50 197 PRO A O 1
ATOM 1517 N N . GLN A 1 198 ? 37.832 12.071 38.969 1.00 39.81 198 GLN A N 1
ATOM 1518 C CA . GLN A 1 198 ? 37.212 13.230 38.339 1.00 39.81 198 GLN A CA 1
ATOM 1519 C C . GLN A 1 198 ? 38.179 14.328 37.847 1.00 39.81 198 GLN A C 1
ATOM 1521 O O . GLN A 1 198 ? 39.320 14.440 38.276 1.00 39.81 198 GLN A O 1
ATOM 1526 N N . ARG A 1 199 ? 37.608 15.163 36.967 1.00 45.16 199 ARG A N 1
ATOM 1527 C CA . ARG A 1 199 ? 37.990 16.502 36.465 1.00 45.16 199 ARG A CA 1
ATOM 1528 C C . ARG A 1 199 ? 38.542 17.461 37.546 1.00 45.16 199 ARG A C 1
ATOM 1530 O O . ARG A 1 199 ? 38.144 17.337 38.701 1.00 45.16 199 ARG A O 1
ATOM 1537 N N . PRO A 1 200 ? 39.338 18.483 37.168 1.00 48.62 200 PRO A N 1
ATOM 1538 C CA . PRO A 1 200 ? 38.780 19.855 37.058 1.00 48.62 200 PRO A CA 1
ATOM 1539 C C . PRO A 1 200 ? 39.366 20.657 35.862 1.00 48.62 200 PRO A C 1
ATOM 1541 O O . PRO A 1 200 ? 40.528 20.510 35.512 1.00 48.62 200 PRO A O 1
ATOM 1544 N N . GLU A 1 201 ? 38.549 21.246 34.980 1.00 39.53 201 GLU A N 1
ATOM 1545 C CA . GLU A 1 201 ? 38.204 22.688 34.865 1.00 39.53 201 GLU A CA 1
ATOM 1546 C C . GLU A 1 201 ? 39.364 23.714 34.736 1.00 39.53 201 GLU A C 1
ATOM 1548 O O . GLU A 1 201 ? 40.054 23.993 35.703 1.00 39.53 201 GLU A O 1
ATOM 1553 N N . ARG A 1 202 ? 39.485 24.265 33.504 1.00 43.97 202 ARG A N 1
ATOM 1554 C CA . ARG A 1 202 ? 39.798 25.643 33.011 1.00 43.97 202 ARG A CA 1
ATOM 1555 C C . ARG A 1 202 ? 40.740 26.581 33.807 1.00 43.97 202 ARG A C 1
ATOM 1557 O O . ARG A 1 202 ? 40.651 26.670 35.022 1.00 43.97 202 ARG A O 1
ATOM 1564 N N . PRO A 1 203 ? 41.507 27.447 33.104 1.00 50.94 203 PRO A N 1
ATOM 1565 C CA . PRO A 1 203 ? 40.957 28.770 32.748 1.00 50.94 203 PRO A CA 1
ATOM 1566 C C . PRO A 1 203 ? 41.324 29.309 31.341 1.00 50.94 203 PRO A C 1
ATOM 1568 O O . PRO A 1 203 ? 42.099 28.718 30.596 1.00 50.94 203 PRO A O 1
ATOM 1571 N N . GLU A 1 204 ? 40.664 30.415 30.975 1.00 42.12 204 GLU A N 1
ATOM 1572 C CA . GLU A 1 204 ? 40.646 31.134 29.686 1.00 42.12 204 GLU A CA 1
ATOM 1573 C C . GLU A 1 204 ? 41.780 32.161 29.466 1.00 42.12 204 GLU A C 1
ATOM 1575 O O . GLU A 1 204 ? 42.164 32.819 30.424 1.00 42.12 204 GLU A O 1
ATOM 1580 N N . LYS A 1 205 ? 42.111 32.395 28.170 1.00 44.62 205 LYS A N 1
ATOM 1581 C CA . LYS A 1 205 ? 42.511 33.660 27.463 1.00 44.62 205 LYS A CA 1
ATOM 1582 C C . LYS A 1 205 ? 43.730 34.474 27.980 1.00 44.62 205 LYS A C 1
ATOM 1584 O O . LYS A 1 205 ? 44.184 34.207 29.083 1.00 44.62 205 LYS A O 1
ATOM 1589 N N . PRO A 1 206 ? 44.286 35.474 27.231 1.00 51.88 206 PRO A N 1
ATOM 1590 C CA . PRO A 1 206 ? 43.809 36.212 26.025 1.00 51.88 206 PRO A CA 1
ATOM 1591 C C . PRO A 1 206 ? 44.787 36.176 24.811 1.00 51.88 206 PRO A C 1
ATOM 1593 O O . PRO A 1 206 ? 45.930 35.769 24.944 1.00 51.88 206 PRO A O 1
ATOM 1596 N N . GLU A 1 207 ? 44.378 36.345 23.543 1.00 43.41 207 GLU A N 1
ATOM 1597 C CA . GLU A 1 207 ? 44.037 37.562 22.758 1.00 43.41 207 GLU A CA 1
ATOM 1598 C C . GLU A 1 207 ? 45.137 38.651 22.659 1.00 43.41 207 GLU A C 1
ATOM 1600 O O . GLU A 1 207 ? 45.300 39.422 23.601 1.00 43.41 207 GLU A O 1
ATOM 1605 N N . LYS A 1 208 ? 45.833 38.751 21.500 1.00 38.66 208 LYS A N 1
ATOM 1606 C CA . LYS A 1 208 ? 46.092 39.978 20.684 1.00 38.66 208 LYS A CA 1
ATOM 1607 C C . LYS A 1 208 ? 47.271 39.849 19.693 1.00 38.66 208 LYS A C 1
ATOM 1609 O O . LYS A 1 208 ? 48.319 39.318 20.036 1.00 38.66 208 LYS A O 1
ATOM 1614 N N . GLY A 1 209 ? 47.110 40.493 18.530 1.00 43.75 209 GLY A N 1
ATOM 1615 C CA . GLY A 1 209 ? 48.162 40.878 17.570 1.00 43.75 209 GLY A CA 1
ATOM 1616 C C . GLY A 1 209 ? 48.080 40.065 16.275 1.00 43.75 209 GLY A C 1
ATOM 1617 O O . GLY A 1 209 ? 48.275 38.862 16.320 1.00 43.75 209 GLY A O 1
ATOM 1618 N N . ARG A 1 210 ? 47.797 40.619 15.095 1.00 40.50 210 ARG A N 1
ATOM 1619 C CA . ARG A 1 210 ? 47.959 41.982 14.582 1.00 40.50 210 ARG A CA 1
ATOM 1620 C C . ARG A 1 210 ? 47.107 42.134 13.320 1.00 40.50 210 ARG A C 1
ATOM 1622 O O . ARG A 1 210 ? 46.846 41.087 12.689 1.00 40.50 210 ARG A O 1
#

Radius of gyration: 30.47 Å; Cα contacts (8 Å, |Δi|>4): 173; chains: 1; bounding box: 66×102×55 Å

Solvent-accessible surface area (backbone atoms only — not comparable to full-atom values): 13319 Å² total; per-residue (Å²): 137,83,86,83,82,81,81,78,79,81,79,79,77,80,70,59,68,68,63,54,49,55,60,48,18,46,61,49,56,52,33,19,50,48,24,36,59,45,44,56,95,49,59,68,69,57,53,40,50,52,56,32,60,74,43,61,94,42,63,42,33,53,44,83,91,48,74,67,38,68,66,48,62,63,60,56,49,54,45,43,73,72,68,45,48,67,10,54,49,38,47,48,51,28,56,46,70,65,50,87,43,97,73,70,66,17,44,50,53,59,50,39,44,43,68,76,69,61,40,46,67,32,54,53,37,44,77,55,67,49,92,67,60,63,68,38,38,48,51,27,42,50,52,24,53,52,44,46,51,54,52,50,55,46,54,54,56,63,69,75,52,90,66,86,92,72,84,87,73,92,75,90,74,81,86,88,87,86,86,90,81,84,91,81,81,84,85,86,82,85,86,77,87,83,80,85,84,82,87,85,83,88,89,82,88,84,94,87,88,132

Nearest PDB structures (foldseek):
  4q5s-assembly1_F  TM=2.309E-01  e=3.900E-01  Thermus thermophilus HB8
  5x22-assembly1_F  TM=2.291E-01  e=1.130E+00  Thermus thermophilus HB27
  2acl-assembly1_B  TM=2.552E-01  e=2.140E+00  Mus musculus